Protein AF-A0A2M8PLC5-F1 (afdb_monomer)

Mean predicted aligned error: 6.19 Å

Radius of gyration: 22.27 Å; Cα contacts (8 Å, |Δi|>4): 178; chains: 1; bounding box: 61×34×60 Å

Solvent-accessible surface area (backbone atoms only — not comparable to full-atom values): 10615 Å² total; per-r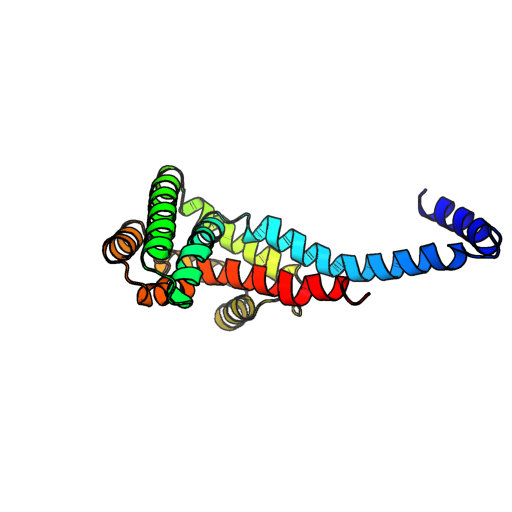esidue (Å²): 115,68,68,65,50,51,55,55,45,46,64,46,21,54,61,42,83,85,29,74,48,48,60,49,64,64,50,49,53,55,49,51,59,60,46,48,62,37,46,45,47,52,49,40,45,53,62,29,48,60,60,29,60,65,26,47,56,37,47,65,41,48,64,39,33,50,39,27,70,69,66,50,58,68,65,62,41,51,52,36,49,51,53,42,52,55,52,50,60,56,45,71,71,74,62,57,64,72,60,46,52,62,46,45,25,56,30,52,51,52,39,66,73,66,39,58,73,93,69,53,22,72,55,51,47,58,46,41,75,74,45,56,86,42,36,61,63,49,34,55,48,41,74,72,63,30,45,79,84,32,68,67,56,34,50,55,47,65,75,69,60,51,52,83,52,30,61,61,53,61,67,23,61,42,27,33,51,42,52,23,52,50,46,29,43,63,71,48,44,51,44,64,70,74,77,113

Foldseek 3Di:
DVVVVVVVVLVCCCPPPVNPCNCVVVVVVVLVVLVVLLVLLVCLLVCQQVVQLLLVLLQLLVQLLVCLVVVHDPVSNVVSLVSNVVSLVVCVVPDDLVVSLVRNLVSLLSCVVRRPPVLQFPLNVVCCVVQPSPRNVVSVVLCVQALSNPSVSVVVCSVPDDSVCSVSSCPRSSPSSSVRSVCSSPVPSVVSSVVD

pLDDT: mean 91.21, std 8.62, range [49.06, 98.5]

Nearest PDB structures (foldseek):
  5sdc-assembly1_B  TM=7.708E-01  e=2.899E-04  Porphyromonas gingivalis
  7r51-assembly2_B  TM=6.681E-01  e=6.129E-05  Porphyromonas gingivalis
  4y01-assembly2_B  TM=6.620E-01  e=7.358E-05  Porphyromonas gingivalis
  5sde-assembly1_A  TM=6.109E-01  e=2.769E-04  Porphyromonas gingivalis
  5jwf-assembly1_B  TM=5.451E-01  e=2.105E-04  Porphyromonas gingivalis

Secondary structure (DSSP, 8-state):
-HHHHHHHHHHHHTTGGGGTTTTHHHHHHHHHHHHHHHHHHHHHIIIIITT-HHHHHHHTTHHHHHHHHTT--HHHHHHHHHHHHHHHHHHHHH--HHHHHHHHHHHHHHHHHHS-GGG--HHHHHHHHHHTT-HHHHHHHHHHH-SSS-HHHHHHHHHT--GGGHHHHHT-HHHHHHHHHHHHIIIIIHHHTT--

Sequence (196 aa):
MKKNHEASFQVWADTALSGQYAGLLPAYEKVYQQYGDVNVVREYLNEAMFGIEGVVFAWRFNQLVQVSKDNSNEEAIQEALSQVRQRAQNFFKDYHAPIDHEILPAMLRAYNKNVPNQYHSEAFTKITDKWGDDFEGYADHIFKKSILLNRDKLNALLTNYQAKHFKKIEKDPLYQLMSGALENYFNNARNELANT

Structure (mmCIF, N/CA/C/O backbone):
data_AF-A0A2M8PLC5-F1
#
_entry.id   AF-A0A2M8PLC5-F1
#
loop_
_atom_site.group_PDB
_atom_site.id
_atom_site.type_symbol
_atom_site.label_atom_id
_atom_site.label_alt_id
_atom_site.label_comp_id
_atom_site.label_asym_id
_atom_site.label_entity_id
_atom_site.label_seq_id
_atom_site.pdbx_PDB_ins_code
_atom_site.Cartn_x
_atom_site.Cartn_y
_atom_site.Cartn_z
_atom_site.occupancy
_atom_site.B_iso_or_equiv
_atom_site.auth_seq_id
_atom_site.auth_comp_id
_atom_site.auth_asym_id
_atom_site.auth_atom_id
_atom_site.pdbx_PDB_model_num
ATOM 1 N N . MET A 1 1 ? 15.838 4.491 -37.378 1.00 51.16 1 MET A N 1
ATOM 2 C CA . MET A 1 1 ? 16.518 5.802 -37.248 1.00 51.16 1 MET A CA 1
ATOM 3 C C . MET A 1 1 ? 17.484 5.849 -36.065 1.00 51.16 1 MET A C 1
ATOM 5 O O . MET A 1 1 ? 18.651 6.114 -36.316 1.00 51.16 1 MET A O 1
ATOM 9 N N . LYS A 1 2 ? 17.068 5.507 -34.832 1.00 75.56 2 LYS A N 1
ATOM 10 C CA . LYS A 1 2 ? 17.941 5.504 -33.635 1.00 75.56 2 LYS A CA 1
ATOM 11 C C . LYS A 1 2 ? 19.186 4.593 -33.756 1.00 75.56 2 LYS A C 1
ATOM 13 O O . LYS A 1 2 ? 20.300 5.084 -33.645 1.00 75.56 2 LYS A O 1
ATOM 18 N N . LYS A 1 3 ? 19.006 3.331 -34.177 1.00 76.75 3 LYS A N 1
ATOM 19 C CA . LYS A 1 3 ? 20.104 2.349 -34.354 1.00 76.75 3 LYS A CA 1
ATOM 20 C C . LYS A 1 3 ? 21.211 2.776 -35.332 1.00 76.75 3 LYS A C 1
ATOM 22 O O . LYS A 1 3 ? 22.383 2.520 -35.090 1.00 76.75 3 LYS A O 1
ATOM 27 N N . ASN A 1 4 ? 20.860 3.462 -36.422 1.00 78.94 4 ASN A N 1
ATOM 28 C CA . ASN A 1 4 ? 21.855 3.922 -37.404 1.00 78.94 4 ASN A CA 1
ATOM 29 C C . ASN A 1 4 ? 22.695 5.095 -36.864 1.00 78.94 4 ASN A C 1
ATOM 31 O O . ASN A 1 4 ? 23.856 5.251 -37.240 1.00 78.94 4 ASN A O 1
ATOM 35 N N . HIS A 1 5 ? 22.116 5.911 -35.977 1.00 83.19 5 HIS A N 1
ATOM 36 C CA . HIS A 1 5 ? 22.828 7.003 -35.312 1.00 83.19 5 HIS A CA 1
ATOM 37 C C . HIS A 1 5 ? 23.720 6.468 -34.188 1.00 83.19 5 HIS A C 1
ATOM 39 O O . HIS A 1 5 ? 24.850 6.917 -34.065 1.00 83.19 5 HIS A O 1
ATOM 45 N N . GLU A 1 6 ? 23.258 5.465 -33.437 1.00 85.06 6 GLU A N 1
ATOM 46 C CA . GLU A 1 6 ? 24.057 4.751 -32.428 1.00 85.06 6 GLU A CA 1
ATOM 47 C C . GLU A 1 6 ? 25.286 4.076 -33.059 1.00 85.06 6 GLU A C 1
ATOM 49 O O . GLU A 1 6 ? 26.392 4.237 -32.555 1.00 85.06 6 GLU A O 1
ATOM 54 N N . ALA A 1 7 ? 25.133 3.425 -34.220 1.00 87.19 7 ALA A N 1
ATOM 55 C CA . ALA A 1 7 ? 26.260 2.836 -34.948 1.00 87.19 7 ALA A CA 1
ATOM 56 C C . ALA A 1 7 ? 27.293 3.888 -35.393 1.00 87.19 7 ALA A C 1
ATOM 58 O O . ALA A 1 7 ? 28.496 3.690 -35.242 1.00 87.19 7 ALA A O 1
ATOM 59 N N . SER A 1 8 ? 26.824 5.029 -35.906 1.00 88.06 8 SER A N 1
ATOM 60 C CA . SER A 1 8 ? 27.705 6.131 -36.319 1.00 88.06 8 SER A CA 1
ATOM 61 C C . SER A 1 8 ? 28.387 6.798 -35.117 1.00 88.06 8 SER A C 1
ATOM 63 O O . SER A 1 8 ? 29.556 7.169 -35.192 1.00 88.06 8 SER A O 1
ATOM 65 N N . PHE A 1 9 ? 27.671 6.918 -33.995 1.00 88.75 9 PHE A N 1
ATOM 66 C CA . PHE A 1 9 ? 28.204 7.421 -32.734 1.00 88.75 9 PHE A CA 1
ATOM 67 C C . PHE A 1 9 ? 29.275 6.493 -32.162 1.00 88.75 9 PHE A C 1
ATOM 69 O O . PHE A 1 9 ? 30.302 6.996 -31.729 1.00 88.75 9 PHE A O 1
ATOM 76 N N . GLN A 1 10 ? 29.083 5.169 -32.197 1.00 89.81 10 GLN A N 1
ATOM 77 C CA . GLN A 1 10 ? 30.068 4.215 -31.677 1.00 89.81 10 GLN A CA 1
ATOM 78 C C . GLN A 1 10 ? 31.413 4.346 -32.402 1.00 89.81 10 GLN A C 1
ATOM 80 O O . GLN A 1 10 ? 32.442 4.496 -31.756 1.00 89.81 10 GLN A O 1
ATOM 85 N N . VAL A 1 11 ? 31.394 4.408 -33.740 1.00 89.25 11 VAL A N 1
ATOM 86 C CA . VAL A 1 11 ? 32.612 4.593 -34.554 1.00 89.25 11 VAL A CA 1
ATOM 87 C C . VAL A 1 11 ? 33.351 5.888 -34.183 1.00 89.25 11 VAL A C 1
ATOM 89 O O . VAL A 1 11 ? 34.581 5.921 -34.117 1.00 89.25 11 VAL A O 1
ATOM 92 N N . TRP A 1 12 ? 32.608 6.966 -33.919 1.00 90.44 12 TRP A N 1
ATOM 93 C CA . TRP A 1 12 ? 33.188 8.216 -33.431 1.00 90.44 12 TRP A CA 1
ATOM 94 C C . TRP A 1 12 ? 33.718 8.082 -31.994 1.00 90.44 12 TRP A C 1
ATOM 96 O O . TRP A 1 12 ? 34.832 8.511 -31.713 1.00 90.44 12 TRP A O 1
ATOM 106 N N . ALA A 1 13 ? 32.956 7.464 -31.093 1.00 87.75 13 ALA A N 1
ATOM 107 C CA . ALA A 1 13 ? 33.274 7.327 -29.674 1.00 87.75 13 ALA A CA 1
ATOM 108 C C . ALA A 1 13 ? 34.516 6.457 -29.417 1.00 87.75 13 ALA A C 1
ATOM 110 O O . ALA A 1 13 ? 35.247 6.713 -28.460 1.00 87.75 13 ALA A O 1
ATOM 111 N N . ASP A 1 14 ? 34.777 5.485 -30.295 1.00 86.56 14 ASP A N 1
ATOM 112 C CA . ASP A 1 14 ? 35.962 4.623 -30.260 1.00 86.56 14 ASP A CA 1
ATOM 113 C C . ASP A 1 14 ? 37.262 5.384 -30.576 1.00 86.56 14 ASP A C 1
ATOM 115 O O . ASP A 1 14 ? 38.345 4.960 -30.175 1.00 86.56 14 ASP A O 1
ATOM 119 N N . THR A 1 15 ? 37.174 6.514 -31.288 1.00 86.44 15 THR A N 1
ATOM 120 C CA . THR A 1 15 ? 38.345 7.273 -31.767 1.00 86.44 15 THR A CA 1
ATOM 121 C C . THR A 1 15 ? 38.465 8.671 -31.152 1.00 86.44 15 THR A C 1
ATOM 123 O O . THR A 1 15 ? 39.571 9.197 -31.014 1.00 86.44 15 THR A O 1
ATOM 126 N N . ALA A 1 16 ? 37.355 9.281 -30.737 1.00 83.69 16 ALA A N 1
ATOM 127 C CA . ALA A 1 16 ? 37.321 10.602 -30.120 1.00 83.69 16 ALA A CA 1
ATOM 128 C C . ALA A 1 16 ? 37.852 10.585 -28.678 1.00 83.69 16 ALA A C 1
ATOM 130 O O . ALA A 1 16 ? 37.615 9.641 -27.927 1.00 83.69 16 ALA A O 1
ATOM 131 N N . LEU A 1 17 ? 38.553 11.658 -28.278 1.00 75.50 17 LEU A N 1
ATOM 132 C CA . LEU A 1 17 ? 39.101 11.851 -26.922 1.00 75.50 17 LEU A CA 1
ATOM 133 C C . LEU A 1 17 ? 39.819 10.603 -26.364 1.00 75.50 17 LEU A C 1
ATOM 135 O O . LEU A 1 17 ? 39.652 10.246 -25.200 1.00 75.50 17 LEU A O 1
ATOM 139 N N . SER A 1 18 ? 40.594 9.914 -27.209 1.00 82.38 18 SER A N 1
ATOM 140 C CA . SER A 1 18 ? 41.308 8.676 -26.855 1.00 82.38 18 SER A CA 1
ATOM 141 C C . SER A 1 18 ? 40.398 7.533 -26.373 1.00 82.38 18 SER A C 1
ATOM 143 O O . SER A 1 18 ? 40.796 6.744 -25.518 1.00 82.38 18 SER A O 1
ATOM 145 N N . GLY A 1 19 ? 39.173 7.441 -26.900 1.00 81.19 19 GLY A N 1
ATOM 146 C CA . GLY A 1 19 ? 38.227 6.372 -26.573 1.00 81.19 19 GLY A CA 1
ATOM 147 C C . GLY A 1 19 ? 37.434 6.605 -25.283 1.00 81.19 19 GLY A C 1
ATOM 148 O O . GLY A 1 19 ? 36.792 5.679 -24.788 1.00 81.19 19 GLY A O 1
ATOM 149 N N . GLN A 1 20 ? 37.440 7.827 -24.733 1.00 86.75 20 GLN A N 1
ATOM 150 C CA . GLN A 1 20 ? 36.750 8.167 -23.479 1.00 86.75 20 GLN A CA 1
ATOM 151 C C . GLN A 1 20 ? 35.254 7.792 -23.476 1.00 86.75 20 GLN A C 1
ATOM 153 O O . GLN A 1 20 ? 34.690 7.524 -22.416 1.00 86.75 20 GLN A O 1
ATOM 158 N N . TYR A 1 21 ? 34.607 7.758 -24.646 1.00 86.12 21 TYR A N 1
ATOM 159 C CA . TYR A 1 21 ? 33.177 7.470 -24.782 1.00 86.12 21 TYR A CA 1
ATOM 160 C C . TYR A 1 21 ? 32.860 6.079 -25.345 1.00 86.12 21 TYR A C 1
ATOM 162 O O . TYR A 1 21 ? 31.683 5.741 -25.461 1.00 86.12 21 TYR A O 1
ATOM 170 N N . ALA A 1 22 ? 33.866 5.257 -25.664 1.00 87.62 22 ALA A N 1
ATOM 171 C CA . ALA A 1 22 ? 33.680 3.955 -26.314 1.00 87.62 22 ALA A CA 1
ATOM 172 C C . ALA A 1 22 ? 32.752 3.014 -25.517 1.00 87.62 22 ALA A C 1
ATOM 174 O O . ALA A 1 22 ? 31.977 2.249 -26.085 1.00 87.62 22 ALA A O 1
ATOM 175 N N . GLY A 1 23 ? 32.780 3.111 -24.183 1.00 87.25 23 GLY A N 1
ATOM 176 C CA . GLY A 1 23 ? 31.938 2.311 -23.289 1.00 87.25 23 GLY A CA 1
ATOM 177 C C . GLY A 1 23 ? 30.517 2.842 -23.072 1.00 87.25 23 GLY A C 1
ATOM 178 O O . GLY A 1 23 ? 29.742 2.195 -22.370 1.00 87.25 23 GLY A O 1
ATOM 179 N N . LEU A 1 24 ? 30.153 4.001 -23.634 1.00 87.62 24 LEU A N 1
ATOM 180 C CA . LEU A 1 24 ? 28.907 4.687 -23.286 1.00 87.62 24 LEU A CA 1
ATOM 181 C C . LEU A 1 24 ? 27.660 3.918 -23.742 1.00 87.62 24 LEU A C 1
ATOM 183 O O . LEU A 1 24 ? 26.745 3.732 -22.944 1.00 87.62 24 LEU A O 1
ATOM 187 N N . LEU A 1 25 ? 27.612 3.450 -24.995 1.00 87.50 25 LEU A N 1
ATOM 188 C CA . LEU A 1 25 ? 26.449 2.704 -25.493 1.00 87.50 25 LEU A CA 1
ATOM 189 C C . LEU A 1 25 ? 26.268 1.345 -24.792 1.00 87.50 25 LEU A C 1
ATOM 191 O O . LEU A 1 25 ? 25.148 1.089 -24.351 1.00 87.50 25 LEU A O 1
ATOM 195 N N . PRO A 1 26 ? 27.316 0.517 -24.586 1.00 86.94 26 PRO A N 1
ATOM 196 C CA . PRO A 1 26 ? 27.195 -0.698 -23.775 1.00 86.94 26 PRO A CA 1
ATOM 197 C C . PRO A 1 26 ? 26.747 -0.427 -22.332 1.00 86.94 26 PRO A C 1
ATOM 199 O O . PRO A 1 26 ? 25.940 -1.176 -21.781 1.00 86.94 26 PRO A O 1
ATOM 202 N N . ALA A 1 27 ? 27.238 0.656 -21.715 1.00 84.38 27 ALA A N 1
ATOM 203 C CA . ALA A 1 27 ? 26.808 1.054 -20.377 1.00 84.38 27 ALA A CA 1
ATOM 204 C C . ALA A 1 27 ? 25.321 1.440 -20.359 1.00 84.38 27 ALA A C 1
ATOM 206 O O . ALA A 1 27 ? 24.583 0.975 -19.492 1.00 84.38 27 ALA A O 1
ATOM 207 N N . TYR A 1 28 ? 24.856 2.219 -21.343 1.00 82.94 28 TYR A N 1
ATOM 208 C CA . TYR A 1 28 ? 23.434 2.522 -21.494 1.00 82.94 28 TYR A CA 1
ATOM 209 C C . TYR A 1 28 ? 22.603 1.260 -21.710 1.00 82.94 28 TYR A C 1
ATOM 211 O O . TYR A 1 28 ? 21.582 1.113 -21.052 1.00 82.94 28 TYR A O 1
ATOM 219 N N . GLU A 1 29 ? 23.015 0.350 -22.595 1.00 82.81 29 GLU A N 1
ATOM 220 C CA . GLU A 1 29 ? 22.280 -0.890 -22.864 1.00 82.81 29 GLU A CA 1
ATOM 221 C C . GLU A 1 29 ? 22.099 -1.724 -21.591 1.00 82.81 29 GLU A C 1
ATOM 223 O O . GLU A 1 29 ? 20.975 -2.118 -21.275 1.00 82.81 29 GLU A O 1
ATOM 228 N N . LYS A 1 30 ? 23.172 -1.903 -20.811 1.00 81.19 30 LYS A N 1
ATOM 229 C CA . LYS A 1 30 ? 23.120 -2.597 -19.519 1.00 81.19 30 LYS A CA 1
ATOM 230 C C . LYS A 1 30 ? 22.155 -1.915 -18.542 1.00 81.19 30 LYS A C 1
ATOM 232 O O . LYS A 1 30 ? 21.304 -2.585 -17.960 1.00 81.19 30 LYS A O 1
ATOM 237 N N . VAL A 1 31 ? 22.251 -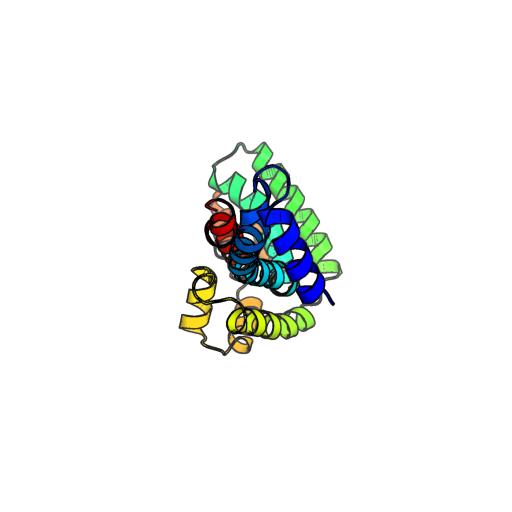0.590 -18.400 1.00 79.31 31 VAL A N 1
ATOM 238 C CA . VAL A 1 31 ? 21.366 0.182 -17.512 1.00 79.31 31 VAL A CA 1
ATOM 239 C C . VAL A 1 31 ? 19.912 0.100 -17.977 1.00 79.31 31 VAL A C 1
ATOM 241 O O . VAL A 1 31 ? 19.036 -0.117 -17.153 1.00 79.31 31 VAL A O 1
ATOM 244 N N . TYR A 1 32 ? 19.623 0.216 -19.277 1.00 76.38 32 TYR A N 1
ATOM 245 C CA . TYR A 1 32 ? 18.254 0.141 -19.802 1.00 76.38 32 TYR A CA 1
ATOM 246 C C . TYR A 1 32 ? 17.621 -1.240 -19.617 1.00 76.38 32 TYR A C 1
ATOM 248 O O . TYR A 1 32 ? 16.420 -1.308 -19.361 1.00 76.38 32 TYR A O 1
ATOM 256 N N . GLN A 1 33 ? 18.401 -2.320 -19.722 1.00 75.69 33 GLN A N 1
ATOM 257 C CA . GLN A 1 33 ? 17.909 -3.674 -19.450 1.00 75.69 33 GLN A CA 1
ATOM 258 C C . GLN A 1 33 ? 17.484 -3.824 -17.984 1.00 75.69 33 GLN A C 1
ATOM 260 O O . GLN A 1 33 ? 16.376 -4.274 -17.719 1.00 75.69 33 GLN A O 1
ATOM 265 N N . GLN A 1 34 ? 18.309 -3.363 -17.040 1.00 71.38 34 GLN A N 1
ATOM 266 C CA . GLN A 1 34 ? 17.992 -3.408 -15.604 1.00 71.38 34 GLN A CA 1
ATOM 267 C C . GLN A 1 34 ? 16.877 -2.419 -15.220 1.00 71.38 34 GLN A C 1
ATOM 269 O O . GLN A 1 34 ? 16.031 -2.705 -14.378 1.00 71.38 34 GLN A O 1
ATOM 274 N N . TYR A 1 35 ? 16.830 -1.261 -15.880 1.00 76.94 35 TYR A N 1
ATOM 275 C CA . TYR A 1 35 ? 15.788 -0.255 -15.687 1.00 76.94 35 TYR A CA 1
ATOM 276 C C . TYR A 1 35 ? 14.418 -0.721 -16.191 1.00 76.94 35 TYR A C 1
ATOM 278 O O . TYR A 1 35 ? 13.404 -0.242 -15.692 1.00 76.94 35 TYR A O 1
ATOM 286 N N . GLY A 1 36 ? 14.377 -1.643 -17.161 1.00 78.12 36 GLY A N 1
ATOM 287 C CA . GLY A 1 36 ? 13.140 -2.186 -17.722 1.00 78.12 36 GLY A CA 1
ATOM 288 C C . GLY A 1 36 ? 12.255 -2.828 -16.658 1.00 78.12 36 GLY A C 1
ATOM 289 O O . GLY A 1 36 ? 11.114 -2.405 -16.478 1.00 78.12 36 GLY A O 1
ATOM 290 N N . ASP A 1 37 ? 12.801 -3.775 -15.899 1.00 78.25 37 ASP A N 1
ATOM 291 C CA . ASP A 1 37 ? 12.038 -4.517 -14.891 1.00 78.25 37 ASP A CA 1
ATOM 292 C C . ASP A 1 37 ? 11.602 -3.616 -13.725 1.00 78.25 37 ASP A C 1
ATOM 294 O O . ASP A 1 37 ? 10.444 -3.636 -13.302 1.00 78.25 37 ASP A O 1
ATOM 298 N N . VAL A 1 38 ? 12.489 -2.731 -13.259 1.00 83.19 38 VAL A N 1
ATOM 299 C CA . VAL A 1 38 ? 12.168 -1.771 -12.190 1.00 83.19 38 VAL A CA 1
ATOM 300 C C . VAL A 1 38 ? 11.122 -0.746 -12.640 1.00 83.19 38 VAL A C 1
ATOM 302 O O . VAL A 1 38 ? 10.260 -0.348 -11.849 1.00 83.19 38 VAL A O 1
ATOM 305 N N . ASN A 1 39 ? 11.150 -0.330 -13.910 1.00 85.62 39 ASN A N 1
ATOM 306 C CA . ASN A 1 39 ? 10.113 0.533 -14.470 1.00 85.62 39 ASN A CA 1
ATOM 307 C C . ASN A 1 39 ? 8.756 -0.145 -14.477 1.00 85.62 39 ASN A C 1
ATOM 309 O O . ASN A 1 39 ? 7.792 0.501 -14.084 1.00 85.62 39 ASN A O 1
ATOM 313 N N . VAL A 1 40 ? 8.686 -1.419 -14.866 1.00 87.50 40 VAL A N 1
ATOM 314 C CA . VAL A 1 40 ? 7.434 -2.181 -14.840 1.00 87.50 40 VAL A CA 1
ATOM 315 C C . VAL A 1 40 ? 6.859 -2.184 -13.422 1.00 87.50 40 VAL A C 1
ATOM 317 O O . VAL A 1 40 ? 5.699 -1.826 -13.232 1.00 87.50 40 VAL A O 1
ATOM 320 N N . VAL A 1 41 ? 7.671 -2.463 -12.396 1.00 87.31 41 VAL A N 1
ATOM 321 C CA . VAL A 1 41 ? 7.216 -2.401 -10.992 1.00 87.31 41 VAL A CA 1
ATOM 322 C C . VAL A 1 41 ? 6.679 -1.011 -10.634 1.00 87.31 41 VAL A C 1
ATOM 324 O O . VAL A 1 41 ? 5.618 -0.896 -10.019 1.00 87.31 41 VAL A O 1
ATOM 327 N N . ARG A 1 42 ? 7.390 0.056 -11.022 1.00 88.31 42 ARG A N 1
ATOM 328 C CA . ARG A 1 42 ? 6.977 1.443 -10.755 1.00 88.31 42 ARG A CA 1
ATOM 329 C C . ARG A 1 42 ? 5.676 1.807 -11.469 1.00 88.31 42 ARG A C 1
ATOM 331 O O . ARG A 1 42 ? 4.824 2.468 -10.882 1.00 88.31 42 ARG A O 1
ATOM 338 N N . GLU A 1 43 ? 5.537 1.411 -12.728 1.00 90.62 43 GLU A N 1
ATOM 339 C CA . GLU A 1 43 ? 4.352 1.657 -13.546 1.00 90.62 43 GLU A CA 1
ATOM 340 C C . GLU A 1 43 ? 3.139 0.961 -12.941 1.00 90.62 43 GLU A C 1
ATOM 342 O O . GLU A 1 43 ? 2.143 1.622 -12.685 1.00 90.62 43 GLU A O 1
ATOM 347 N N . TYR A 1 44 ? 3.234 -0.322 -12.589 1.00 91.00 44 TYR A N 1
ATOM 348 C CA . TYR A 1 44 ? 2.116 -1.028 -11.959 1.00 91.00 44 TYR A CA 1
ATOM 349 C C . TYR A 1 44 ? 1.833 -0.558 -10.526 1.00 91.00 44 TYR A C 1
ATOM 351 O O . TYR A 1 44 ? 0.679 -0.569 -10.103 1.00 91.00 44 TYR A O 1
ATOM 359 N N . LEU A 1 45 ? 2.829 -0.078 -9.776 1.00 89.62 45 LEU A N 1
ATOM 360 C CA . LEU A 1 45 ? 2.570 0.627 -8.517 1.00 89.62 45 LEU A CA 1
ATOM 361 C C . LEU A 1 45 ? 1.696 1.872 -8.764 1.00 89.62 45 LEU A C 1
ATOM 363 O O . LEU A 1 45 ? 0.689 2.051 -8.081 1.00 89.62 45 LEU A O 1
ATOM 367 N N . ASN A 1 46 ? 2.047 2.701 -9.749 1.00 87.31 46 ASN A N 1
ATOM 368 C CA . ASN A 1 46 ? 1.334 3.943 -10.063 1.00 87.31 46 ASN A CA 1
ATOM 369 C C . ASN A 1 46 ? -0.043 3.716 -10.707 1.00 87.31 46 ASN A C 1
ATOM 371 O O . ASN A 1 46 ? -1.013 4.354 -10.317 1.00 87.31 46 ASN A O 1
ATOM 375 N N . GLU A 1 47 ? -0.143 2.813 -11.674 1.00 88.31 47 GLU A N 1
ATOM 376 C CA . GLU A 1 47 ? -1.362 2.623 -12.465 1.00 88.31 47 GLU A CA 1
ATOM 377 C C . GLU A 1 47 ? -2.331 1.637 -11.803 1.00 88.31 47 GLU A C 1
ATOM 379 O O . GLU A 1 47 ? -3.542 1.825 -11.876 1.00 88.31 47 GLU A O 1
ATOM 384 N N . ALA A 1 48 ? -1.825 0.607 -11.109 1.00 91.06 48 ALA A N 1
ATOM 385 C CA . ALA A 1 48 ? -2.679 -0.374 -10.439 1.00 91.06 48 ALA A CA 1
ATOM 386 C C . ALA A 1 48 ? -2.953 0.011 -8.981 1.00 91.06 48 ALA A C 1
ATOM 388 O O . ALA A 1 48 ? -4.102 0.211 -8.600 1.00 91.06 48 ALA A O 1
ATOM 389 N N . MET A 1 49 ? -1.917 0.148 -8.146 1.00 90.56 49 MET A N 1
ATOM 390 C CA . MET A 1 49 ? -2.128 0.342 -6.700 1.00 90.56 49 MET A CA 1
ATOM 391 C C . MET A 1 49 ? -2.606 1.755 -6.363 1.00 90.56 49 MET A C 1
ATOM 393 O O . MET A 1 49 ? -3.523 1.911 -5.557 1.00 90.56 49 MET A O 1
ATOM 397 N N . PHE A 1 50 ? -2.024 2.785 -6.984 1.00 90.50 50 PHE A N 1
ATOM 398 C CA . PHE A 1 50 ? -2.505 4.164 -6.835 1.00 90.50 50 PHE A CA 1
ATOM 399 C C . PHE A 1 50 ? -3.778 4.456 -7.649 1.00 90.50 50 PHE A C 1
ATOM 401 O O . PHE A 1 50 ? -4.437 5.460 -7.382 1.00 90.50 50 PHE A O 1
ATOM 408 N N . GLY A 1 51 ? -4.153 3.572 -8.579 1.00 90.50 51 GLY A N 1
ATOM 409 C CA . GLY A 1 51 ? -5.416 3.642 -9.318 1.00 90.50 51 GLY A CA 1
ATOM 410 C C . GLY A 1 51 ? -6.643 3.183 -8.519 1.00 90.50 51 GLY A C 1
ATOM 411 O O . GLY A 1 51 ? -7.763 3.508 -8.900 1.00 90.50 51 GLY A O 1
ATOM 412 N N . ILE A 1 52 ? -6.454 2.459 -7.407 1.00 94.94 52 ILE A N 1
ATOM 413 C CA . ILE A 1 52 ? -7.545 1.979 -6.543 1.00 94.94 52 ILE A CA 1
ATOM 414 C C . ILE A 1 52 ? -7.756 2.976 -5.396 1.00 94.94 52 ILE A C 1
ATOM 416 O O . ILE A 1 52 ? -6.905 3.131 -4.510 1.00 94.94 52 ILE A O 1
ATOM 420 N N . GLU A 1 53 ? -8.911 3.640 -5.369 1.00 96.44 53 GLU A N 1
ATOM 421 C CA . GLU A 1 53 ? -9.188 4.731 -4.429 1.00 96.44 53 GLU A CA 1
ATOM 422 C C . GLU A 1 53 ? -9.158 4.261 -2.971 1.00 96.44 53 GLU A C 1
ATOM 424 O O . GLU A 1 53 ? -8.582 4.937 -2.111 1.00 96.44 53 GLU A O 1
ATOM 429 N N . GLY A 1 54 ? -9.727 3.087 -2.683 1.00 96.94 54 GLY A N 1
ATOM 430 C CA . GLY A 1 54 ? -9.728 2.496 -1.348 1.00 96.94 54 GLY A CA 1
ATOM 431 C C . GLY A 1 54 ? -8.324 2.158 -0.840 1.00 96.94 54 GLY A C 1
ATOM 432 O O . GLY A 1 54 ? -8.032 2.341 0.345 1.00 96.94 54 GLY A O 1
ATOM 433 N N . VAL A 1 55 ? -7.428 1.727 -1.734 1.00 96.69 55 VAL A N 1
ATOM 434 C CA . VAL A 1 55 ? -6.024 1.412 -1.412 1.00 96.69 55 VAL A CA 1
ATOM 435 C C . VAL A 1 55 ? -5.255 2.699 -1.104 1.00 96.69 55 VAL A C 1
ATOM 437 O O . VAL A 1 55 ? -4.580 2.792 -0.072 1.00 96.69 55 VAL A O 1
ATOM 440 N N . VAL A 1 56 ? -5.428 3.742 -1.924 1.00 96.69 56 VAL A N 1
ATOM 441 C CA . VAL A 1 56 ? -4.853 5.074 -1.667 1.00 96.69 56 VAL A CA 1
ATOM 442 C C . VAL A 1 56 ? -5.379 5.659 -0.361 1.00 96.69 56 VAL A C 1
ATOM 444 O O . VAL A 1 56 ? -4.611 6.206 0.435 1.00 96.69 56 VAL A O 1
ATOM 447 N N . PHE A 1 57 ? -6.683 5.547 -0.110 1.00 98.06 57 PHE A N 1
ATOM 448 C CA . PHE A 1 57 ? -7.293 6.022 1.123 1.00 98.06 57 PHE A CA 1
ATOM 449 C C . PHE A 1 57 ? -6.726 5.310 2.349 1.00 98.06 57 PHE A C 1
ATOM 451 O O . PHE A 1 57 ? -6.363 5.977 3.320 1.00 98.06 57 PHE A O 1
ATOM 458 N N . ALA A 1 58 ? -6.576 3.986 2.294 1.00 97.75 58 ALA A N 1
ATOM 459 C CA . ALA A 1 58 ? -5.998 3.218 3.387 1.00 97.75 58 ALA A CA 1
ATOM 460 C C . ALA A 1 58 ? -4.568 3.668 3.715 1.00 97.75 58 ALA A C 1
ATOM 462 O O . ALA A 1 58 ? -4.222 3.853 4.885 1.00 97.75 58 ALA A O 1
ATOM 463 N N . TRP A 1 59 ? -3.754 3.945 2.695 1.00 97.12 59 TRP A N 1
ATOM 464 C CA . TRP A 1 59 ? -2.381 4.409 2.890 1.00 97.12 59 TRP A CA 1
ATOM 465 C C . TRP A 1 59 ? -2.272 5.780 3.566 1.00 97.12 59 TRP A C 1
ATOM 467 O O . TRP A 1 59 ? -1.295 6.061 4.263 1.00 97.12 59 TRP A O 1
ATOM 477 N N . ARG A 1 60 ? -3.307 6.625 3.472 1.00 97.31 60 ARG A N 1
ATOM 478 C CA . ARG A 1 60 ? -3.347 7.918 4.179 1.00 97.31 60 ARG A CA 1
ATOM 479 C C . ARG A 1 60 ? -3.309 7.777 5.705 1.00 97.31 60 ARG A C 1
ATOM 481 O O . ARG A 1 60 ? -3.105 8.787 6.380 1.00 97.31 60 ARG A O 1
ATOM 488 N N . PHE A 1 61 ? -3.486 6.570 6.244 1.00 98.44 61 PHE A N 1
ATOM 489 C CA . PHE A 1 61 ? -3.349 6.271 7.669 1.00 98.44 61 PHE A CA 1
ATOM 490 C C . PHE A 1 61 ? -1.921 5.903 8.087 1.00 98.44 61 PHE A C 1
ATOM 492 O O . PHE A 1 61 ? -1.676 5.792 9.287 1.00 98.44 61 PHE A O 1
ATOM 499 N N . ASN A 1 62 ? -0.974 5.750 7.152 1.00 98.12 62 ASN A N 1
ATOM 500 C CA . ASN A 1 62 ? 0.389 5.308 7.464 1.00 98.12 62 ASN A CA 1
ATOM 501 C C . ASN A 1 62 ? 1.054 6.190 8.529 1.00 98.12 62 ASN A C 1
ATOM 503 O O . ASN A 1 62 ? 1.614 5.663 9.479 1.00 98.12 62 ASN A O 1
ATOM 507 N N . GLN A 1 63 ? 0.913 7.518 8.455 1.00 97.81 63 GLN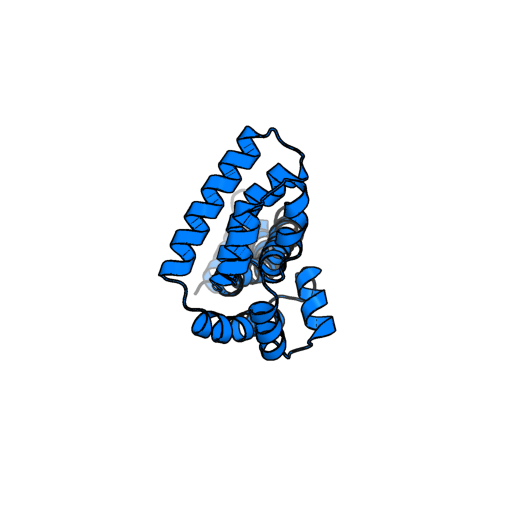 A N 1
ATOM 508 C CA . GLN A 1 63 ? 1.477 8.400 9.483 1.00 97.81 63 GLN A CA 1
ATOM 509 C C . GLN A 1 63 ? 0.921 8.092 10.879 1.00 97.81 63 GLN A C 1
ATOM 511 O O . GLN A 1 63 ? 1.705 7.957 11.812 1.00 97.81 63 GLN A O 1
ATOM 516 N N . LEU A 1 64 ? -0.402 7.923 11.022 1.00 98.50 64 LEU A N 1
ATOM 517 C CA . LEU A 1 64 ? -1.020 7.547 12.298 1.00 98.50 64 LEU A CA 1
ATOM 518 C C . LEU A 1 64 ? -0.502 6.189 12.787 1.00 98.50 64 LEU A C 1
ATOM 520 O O . LEU A 1 64 ? -0.268 6.025 13.985 1.00 98.50 64 LEU A O 1
ATOM 524 N N . VAL A 1 65 ? -0.307 5.235 11.871 1.00 98.25 65 VAL A N 1
ATOM 525 C CA . VAL A 1 65 ? 0.273 3.925 12.183 1.00 98.25 65 VAL A CA 1
ATOM 526 C C . VAL A 1 65 ? 1.696 4.072 12.715 1.00 98.25 65 VAL A C 1
ATOM 528 O O . VAL A 1 65 ? 1.954 3.569 13.805 1.00 98.25 65 VAL A O 1
ATOM 531 N N . GLN A 1 66 ? 2.580 4.788 12.013 1.00 97.75 66 GLN A N 1
ATOM 532 C CA . GLN A 1 66 ? 3.985 4.948 12.411 1.00 97.75 66 GLN A CA 1
ATOM 533 C C . GLN A 1 66 ? 4.112 5.635 13.775 1.00 97.75 66 GLN A C 1
ATOM 535 O O . GLN A 1 66 ? 4.656 5.046 14.703 1.00 97.75 66 GLN A O 1
ATOM 540 N N . VAL A 1 67 ? 3.501 6.813 13.963 1.00 98.06 67 VAL A N 1
ATOM 541 C CA . VAL A 1 67 ? 3.622 7.548 15.242 1.00 98.06 67 VAL A CA 1
ATOM 542 C C . VAL A 1 67 ? 3.038 6.766 16.424 1.00 98.06 67 VAL A C 1
ATOM 544 O O . VAL A 1 67 ? 3.555 6.835 17.538 1.00 98.06 67 VAL A O 1
ATOM 547 N N . SER A 1 68 ? 1.984 5.975 16.186 1.00 97.75 68 SER A N 1
ATOM 548 C CA . SER A 1 68 ? 1.390 5.110 17.213 1.00 97.75 68 SER A CA 1
ATOM 549 C C . SER A 1 68 ? 2.242 3.876 17.513 1.00 97.75 68 SER A C 1
ATOM 551 O O . SER A 1 68 ? 2.254 3.409 18.650 1.00 97.75 68 SER A O 1
ATOM 553 N N . LYS A 1 69 ? 2.913 3.318 16.500 1.00 96.69 69 LYS A N 1
ATOM 554 C CA . LYS A 1 69 ? 3.788 2.145 16.614 1.00 96.69 69 LYS A CA 1
ATOM 555 C C . LYS A 1 69 ? 5.091 2.489 17.330 1.00 96.69 69 LYS A C 1
ATOM 557 O O . LYS A 1 69 ? 5.521 1.721 18.188 1.00 96.69 69 LYS A O 1
ATOM 562 N N . ASP A 1 70 ? 5.635 3.668 17.050 1.00 96.00 70 ASP A N 1
ATOM 563 C CA . ASP A 1 70 ? 6.874 4.179 17.641 1.00 96.00 70 ASP A CA 1
ATOM 564 C C . ASP A 1 70 ? 6.686 4.703 19.073 1.00 96.00 70 ASP A C 1
ATOM 566 O O . ASP A 1 70 ? 7.647 5.129 19.708 1.00 96.00 70 ASP A O 1
ATOM 570 N N . ASN A 1 71 ? 5.456 4.665 19.606 1.00 89.12 71 ASN A N 1
ATOM 571 C CA . ASN A 1 71 ? 5.084 5.272 20.888 1.00 89.12 71 ASN A CA 1
ATOM 572 C C . ASN A 1 71 ? 5.538 6.739 20.979 1.00 89.12 71 ASN A C 1
ATOM 574 O O . ASN A 1 71 ? 6.109 7.167 21.984 1.00 89.12 71 ASN A O 1
ATOM 578 N N . SER A 1 72 ? 5.288 7.501 19.909 1.00 91.62 72 SER A N 1
ATOM 579 C CA . SER A 1 72 ? 5.533 8.945 19.888 1.00 91.62 72 SER A CA 1
ATOM 580 C C . SER A 1 72 ? 4.714 9.664 20.966 1.00 91.62 72 SER A C 1
ATOM 582 O O . SER A 1 72 ? 3.797 9.094 21.565 1.00 91.62 72 SER A O 1
ATOM 584 N N . ASN A 1 73 ? 5.033 10.938 21.212 1.00 93.69 73 ASN A N 1
ATOM 585 C CA . ASN A 1 73 ? 4.285 11.742 22.174 1.00 93.69 73 ASN A CA 1
ATOM 586 C C . ASN A 1 73 ? 2.793 11.863 21.790 1.00 93.69 73 ASN A C 1
ATOM 588 O O . ASN A 1 73 ? 2.392 11.671 20.637 1.00 93.69 73 ASN A O 1
ATOM 592 N N . GLU A 1 74 ? 1.959 12.171 22.783 1.00 94.88 74 GLU A N 1
ATOM 593 C CA . GLU A 1 74 ? 0.508 12.249 22.593 1.00 94.88 74 GLU A CA 1
ATOM 594 C C . GLU A 1 74 ? 0.116 13.305 21.550 1.00 94.88 74 GLU A C 1
ATOM 596 O O . GLU A 1 74 ? -0.795 13.069 20.761 1.00 94.88 74 GLU A O 1
ATOM 601 N N . GLU A 1 75 ? 0.847 14.417 21.478 1.00 96.50 75 GLU A N 1
ATOM 602 C CA . GLU A 1 75 ? 0.621 15.491 20.506 1.00 96.50 75 GLU A CA 1
ATOM 603 C C . GLU A 1 75 ? 0.728 14.997 19.053 1.00 96.50 75 GLU A C 1
ATOM 605 O O . GLU A 1 75 ? -0.210 15.185 18.277 1.00 96.50 75 GLU A O 1
ATOM 610 N N . ALA A 1 76 ? 1.797 14.275 18.703 1.00 97.25 76 ALA A N 1
ATOM 611 C CA . ALA A 1 76 ? 1.997 13.721 17.363 1.00 97.25 76 ALA A CA 1
ATOM 612 C C . ALA A 1 76 ? 0.899 12.714 16.982 1.00 97.25 76 ALA A C 1
ATOM 614 O O . ALA A 1 76 ? 0.436 12.677 15.837 1.00 97.25 76 ALA A O 1
ATOM 615 N N . ILE A 1 77 ? 0.444 11.906 17.948 1.00 97.62 77 ILE A N 1
ATOM 616 C CA . ILE A 1 77 ? -0.661 10.964 17.737 1.00 97.62 77 ILE A CA 1
ATOM 617 C C . ILE A 1 77 ? -1.973 11.724 17.507 1.00 97.62 77 ILE A C 1
ATOM 619 O O . ILE A 1 77 ? -2.712 11.376 16.585 1.00 97.62 77 ILE A O 1
ATOM 623 N N . GLN A 1 78 ? -2.274 12.752 18.308 1.00 97.50 78 GLN A N 1
ATOM 624 C CA . GLN A 1 78 ? -3.497 13.547 18.155 1.00 97.50 78 GLN A CA 1
ATOM 625 C C . GLN A 1 78 ? -3.511 14.339 16.845 1.00 97.50 78 GLN A C 1
ATOM 627 O O . GLN A 1 78 ? -4.556 14.415 16.192 1.00 97.50 78 GLN A O 1
ATOM 632 N N . GLU A 1 79 ? -2.365 14.868 16.415 1.00 98.12 79 GLU A N 1
ATOM 633 C CA . GLU A 1 79 ? -2.234 15.544 15.127 1.00 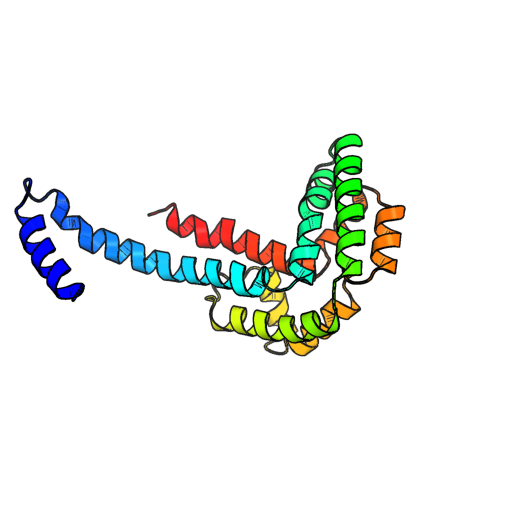98.12 79 GLU A CA 1
ATOM 634 C C . GLU A 1 79 ? -2.535 14.578 13.973 1.00 98.12 79 GLU A C 1
ATOM 636 O O . GLU A 1 79 ? -3.443 14.827 13.172 1.00 98.12 79 GLU A O 1
ATOM 641 N N . ALA A 1 80 ? -1.849 13.431 13.924 1.00 98.31 80 ALA A N 1
ATOM 642 C CA . ALA A 1 80 ? -2.080 12.421 12.893 1.00 98.31 80 ALA A CA 1
ATOM 643 C C . ALA A 1 80 ? -3.528 11.898 12.917 1.00 98.31 80 ALA A C 1
ATOM 645 O O . ALA A 1 80 ? -4.140 11.699 11.864 1.00 98.31 80 ALA A O 1
ATOM 646 N N . LEU A 1 81 ? -4.109 11.725 14.110 1.00 98.38 81 LEU A N 1
ATOM 647 C CA . LEU A 1 81 ? -5.498 11.305 14.291 1.00 98.38 81 LEU A CA 1
ATOM 648 C C . LEU A 1 81 ? -6.488 12.343 13.739 1.00 98.38 81 LEU A C 1
ATOM 650 O O . LEU A 1 81 ? -7.460 11.979 13.072 1.00 98.38 81 LEU A O 1
ATOM 654 N N . SER A 1 82 ? -6.241 13.632 13.983 1.00 98.25 82 SER A N 1
ATOM 655 C CA . SER A 1 82 ? -7.040 14.733 13.437 1.00 98.25 82 SER A CA 1
ATOM 656 C C . SER A 1 82 ? -6.999 14.747 11.906 1.00 98.25 82 SER A C 1
ATOM 658 O O . SER A 1 82 ? -8.046 14.783 11.251 1.00 98.25 82 SER A O 1
ATOM 660 N N . GLN A 1 83 ? -5.804 14.597 11.324 1.00 98.12 83 GLN A N 1
ATOM 661 C CA . GLN A 1 83 ? -5.631 14.548 9.872 1.00 98.12 83 GLN A CA 1
ATOM 662 C C . GLN A 1 83 ? -6.408 13.384 9.242 1.00 98.12 83 GLN A C 1
ATOM 664 O O . GLN A 1 83 ? -7.128 13.581 8.260 1.00 98.12 83 GLN A O 1
ATOM 669 N N . VAL A 1 84 ? -6.323 12.170 9.802 1.00 98.31 84 VAL A N 1
ATOM 670 C CA . VAL A 1 84 ? -7.053 11.027 9.225 1.00 98.31 84 VAL A CA 1
ATOM 671 C C . VAL A 1 84 ? -8.567 11.136 9.408 1.00 98.31 84 VAL A C 1
ATOM 673 O O . VAL A 1 84 ? -9.302 10.683 8.534 1.00 98.31 84 VAL A O 1
ATOM 676 N N . ARG A 1 85 ? -9.061 11.788 10.474 1.00 98.19 85 ARG A N 1
ATOM 677 C CA . ARG A 1 85 ? -10.499 12.079 10.641 1.00 98.19 85 ARG A CA 1
ATOM 678 C C . ARG A 1 85 ? -11.007 12.995 9.531 1.00 98.19 85 ARG A C 1
ATOM 680 O O . ARG A 1 85 ? -12.037 12.700 8.927 1.00 98.19 85 ARG A O 1
ATOM 687 N N . GLN A 1 86 ? -10.272 14.062 9.221 1.00 97.25 86 GLN A N 1
ATOM 688 C CA . GLN A 1 86 ? -10.627 14.961 8.122 1.00 97.25 86 GLN A CA 1
ATOM 689 C C . GLN A 1 86 ? -10.587 14.235 6.769 1.00 97.25 86 GLN A C 1
ATOM 691 O O . GLN A 1 86 ? -11.518 14.346 5.970 1.00 97.25 86 GLN A O 1
ATOM 696 N N . ARG A 1 87 ? -9.539 13.436 6.526 1.00 96.75 87 ARG A N 1
ATOM 697 C CA . ARG A 1 87 ? -9.412 12.632 5.301 1.00 96.75 87 ARG A CA 1
ATOM 698 C C . ARG A 1 87 ? -10.557 11.628 5.159 1.00 96.75 87 ARG A C 1
ATOM 700 O O . ARG A 1 87 ? -11.081 11.501 4.059 1.00 96.75 87 ARG A O 1
ATOM 707 N N . ALA A 1 88 ? -10.972 10.968 6.242 1.00 97.81 88 ALA A N 1
ATOM 708 C CA . ALA A 1 88 ? -12.098 10.034 6.243 1.00 97.81 88 ALA A CA 1
ATOM 709 C C . ALA A 1 88 ? -13.429 10.726 5.924 1.00 97.81 88 ALA A C 1
ATOM 711 O O . ALA A 1 88 ? -14.200 10.228 5.107 1.00 97.81 88 ALA A O 1
ATOM 712 N N . GLN A 1 89 ? -13.686 11.897 6.516 1.00 96.00 89 GLN A N 1
ATOM 713 C CA . GLN A 1 89 ? -14.891 12.673 6.215 1.00 96.00 89 GLN A CA 1
ATOM 714 C C . GLN A 1 89 ? -14.964 13.089 4.748 1.00 96.00 89 GLN A C 1
ATOM 716 O O . GLN A 1 89 ? -16.044 13.052 4.172 1.00 96.00 89 GLN A O 1
ATOM 721 N N . ASN A 1 90 ? -13.841 13.499 4.155 1.00 96.19 90 ASN A N 1
ATOM 722 C CA . ASN A 1 90 ? -13.805 13.888 2.748 1.00 96.19 90 ASN A CA 1
ATOM 723 C C . ASN A 1 90 ? -13.905 12.676 1.821 1.00 96.19 90 ASN A C 1
ATOM 725 O O . ASN A 1 90 ? -14.661 12.719 0.863 1.00 96.19 90 ASN A O 1
ATOM 729 N N . PHE A 1 91 ? -13.220 11.579 2.146 1.00 97.50 91 PHE A N 1
ATOM 730 C CA . PHE A 1 91 ? -13.272 10.348 1.362 1.00 97.50 91 PHE A CA 1
ATOM 731 C C . PHE A 1 91 ? -14.705 9.826 1.206 1.00 97.50 91 PHE A C 1
ATOM 733 O O . PHE A 1 91 ? -15.177 9.659 0.092 1.00 97.50 91 PHE A O 1
ATOM 740 N N . PHE A 1 92 ? -15.450 9.666 2.303 1.00 96.69 92 PHE A N 1
ATOM 741 C CA . PHE A 1 92 ? -16.812 9.119 2.237 1.00 96.69 92 PHE A CA 1
ATOM 742 C C . PHE A 1 92 ? -17.869 10.051 1.625 1.00 96.69 92 PHE A C 1
ATOM 744 O O . PHE A 1 92 ? -19.020 9.632 1.511 1.00 96.69 92 PHE A O 1
ATOM 751 N N . LYS A 1 93 ? -17.536 11.303 1.281 1.00 96.00 93 LYS A N 1
ATOM 752 C CA . LYS A 1 93 ? -18.461 12.178 0.540 1.00 96.00 93 LYS A CA 1
ATOM 753 C C . LYS A 1 93 ? -18.542 11.778 -0.928 1.00 96.00 93 LYS A C 1
ATOM 755 O O . LYS A 1 93 ? -19.643 11.728 -1.464 1.00 96.00 93 LYS A O 1
ATOM 760 N N . ASP A 1 94 ? -17.390 11.467 -1.515 1.00 94.19 94 ASP A N 1
ATOM 761 C CA . ASP A 1 94 ? -17.246 11.301 -2.963 1.00 94.19 94 ASP A CA 1
ATOM 762 C C . ASP A 1 94 ? -16.917 9.852 -3.364 1.00 94.19 94 ASP A C 1
ATOM 764 O O . ASP A 1 94 ? -17.053 9.490 -4.529 1.00 94.19 94 ASP A O 1
ATOM 768 N N . TYR A 1 95 ? -16.527 8.999 -2.408 1.00 96.56 95 TYR A N 1
ATOM 769 C CA . TYR A 1 95 ? -16.156 7.610 -2.677 1.00 96.56 95 TYR A CA 1
ATOM 770 C C . TYR A 1 95 ? -17.345 6.753 -3.126 1.00 96.56 95 TYR A C 1
ATOM 772 O O . TYR A 1 95 ? -18.361 6.644 -2.430 1.00 96.56 95 TYR A O 1
ATOM 780 N N . HIS A 1 96 ? -17.170 6.055 -4.248 1.00 95.75 96 HIS A N 1
ATOM 781 C CA . HIS A 1 96 ? -18.158 5.136 -4.797 1.00 95.75 96 HIS A CA 1
ATOM 782 C C . HI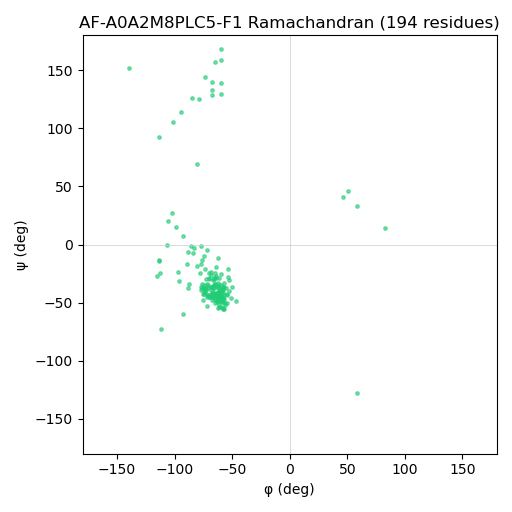S A 1 96 ? -17.659 3.684 -4.761 1.00 95.75 96 HIS A C 1
ATOM 784 O O . HIS A 1 96 ? -17.033 3.189 -5.696 1.00 95.75 96 HIS A O 1
ATOM 790 N N . ALA A 1 97 ? -17.988 2.982 -3.672 1.00 94.88 97 ALA A N 1
ATOM 791 C CA . ALA A 1 97 ? -17.533 1.614 -3.415 1.00 94.88 97 ALA A CA 1
ATOM 792 C C . ALA A 1 97 ? -17.789 0.598 -4.553 1.00 94.88 97 ALA A C 1
ATOM 794 O O . ALA A 1 97 ? -16.898 -0.211 -4.792 1.00 94.88 97 ALA A O 1
ATOM 795 N N . PRO A 1 98 ? -18.935 0.606 -5.271 1.00 95.75 98 PRO A N 1
ATOM 796 C CA . PRO A 1 98 ? -19.161 -0.341 -6.367 1.00 95.75 98 PRO A CA 1
ATOM 797 C C . PRO A 1 98 ? -18.123 -0.253 -7.494 1.00 95.75 98 PRO A C 1
ATOM 799 O O . PRO A 1 98 ? -17.652 -1.281 -7.960 1.00 95.75 98 PRO A O 1
ATOM 802 N N . ILE A 1 99 ? -17.706 0.957 -7.884 1.00 95.38 99 ILE A N 1
ATOM 803 C CA . ILE A 1 99 ? -16.693 1.140 -8.939 1.00 95.38 99 ILE A CA 1
ATOM 804 C C . ILE A 1 99 ? -15.338 0.610 -8.471 1.00 95.38 99 ILE A C 1
ATOM 806 O O . ILE A 1 99 ? -14.666 -0.114 -9.194 1.00 95.38 99 ILE A O 1
ATOM 810 N N . ASP A 1 100 ? -14.940 0.935 -7.244 1.00 95.94 100 ASP A N 1
ATOM 811 C CA . ASP A 1 100 ? -13.655 0.494 -6.697 1.00 95.94 100 ASP A CA 1
ATOM 812 C C . ASP A 1 100 ? -13.622 -1.038 -6.496 1.00 95.94 100 ASP A C 1
ATOM 814 O O . ASP A 1 100 ? -12.579 -1.672 -6.654 1.00 95.94 100 ASP A O 1
ATOM 818 N N . HIS A 1 101 ? -14.780 -1.652 -6.218 1.00 96.69 101 HIS A N 1
ATOM 819 C CA . HIS A 1 101 ? -14.956 -3.108 -6.160 1.00 96.69 101 HIS A CA 1
ATOM 820 C C . HIS A 1 101 ? -14.814 -3.773 -7.537 1.00 96.69 101 HIS A C 1
ATOM 822 O O . HIS A 1 101 ? -14.203 -4.835 -7.621 1.00 96.69 101 HIS A O 1
ATOM 828 N N . GLU A 1 102 ? -15.277 -3.130 -8.612 1.00 96.12 102 GLU A N 1
ATOM 829 C CA . GLU A 1 102 ? -15.087 -3.602 -9.993 1.00 96.12 102 GLU A CA 1
ATOM 830 C C . GLU A 1 102 ? -13.649 -3.392 -10.506 1.00 96.12 102 GLU A C 1
ATOM 832 O O . GLU A 1 102 ? -13.109 -4.237 -11.224 1.00 96.12 102 GLU A O 1
ATOM 837 N N . ILE A 1 103 ? -13.005 -2.280 -10.132 1.00 95.56 103 ILE A N 1
ATOM 838 C CA . ILE A 1 103 ? -11.654 -1.922 -10.595 1.00 95.56 103 ILE A CA 1
ATOM 839 C C . ILE A 1 103 ? -10.579 -2.771 -9.910 1.00 95.56 103 ILE A C 1
ATOM 841 O O . ILE A 1 103 ? -9.614 -3.182 -10.561 1.00 95.56 103 ILE A O 1
ATOM 845 N N . LEU A 1 104 ? -10.726 -3.049 -8.610 1.00 96.25 104 LEU A N 1
ATOM 846 C CA . LEU A 1 104 ? -9.698 -3.730 -7.821 1.00 96.25 104 LEU A CA 1
ATOM 847 C C . LEU A 1 104 ? -9.270 -5.079 -8.436 1.00 96.25 104 LEU A C 1
ATOM 849 O O . LEU A 1 104 ? -8.066 -5.254 -8.642 1.00 96.25 104 LEU A O 1
ATOM 853 N N . PRO A 1 105 ? -10.173 -6.008 -8.812 1.00 96.94 105 PRO A N 1
ATOM 854 C CA . PRO A 1 105 ? -9.786 -7.263 -9.455 1.00 96.94 105 PRO A CA 1
ATOM 855 C C . PRO A 1 105 ? -8.974 -7.072 -10.734 1.00 96.94 105 PRO A C 1
ATOM 857 O O . PRO A 1 105 ? -7.967 -7.752 -10.936 1.00 96.94 105 PRO A O 1
ATOM 860 N N . ALA A 1 106 ? -9.383 -6.130 -11.589 1.00 96.19 106 ALA A N 1
ATOM 861 C CA . ALA A 1 106 ? -8.710 -5.858 -12.853 1.00 96.19 106 ALA A CA 1
ATOM 862 C C . ALA A 1 106 ? -7.279 -5.348 -12.626 1.00 96.19 106 ALA A C 1
ATOM 864 O O . ALA A 1 106 ? -6.342 -5.826 -13.271 1.00 96.19 106 ALA A O 1
ATOM 865 N N . MET A 1 107 ? -7.101 -4.442 -11.662 1.00 95.56 107 MET A N 1
ATOM 866 C CA . MET A 1 107 ? -5.796 -3.890 -11.298 1.00 95.56 107 MET A CA 1
ATOM 867 C C . MET A 1 107 ? -4.877 -4.940 -10.669 1.00 95.56 107 MET A C 1
ATOM 869 O O . MET A 1 107 ? -3.708 -5.031 -11.044 1.00 95.56 107 MET A O 1
ATOM 873 N N . LEU A 1 108 ? -5.394 -5.792 -9.777 1.00 95.44 108 LEU A N 1
ATOM 874 C CA . LEU A 1 108 ? -4.603 -6.881 -9.194 1.00 95.44 108 LEU A CA 1
ATOM 875 C C . LEU A 1 108 ? -4.218 -7.937 -10.233 1.00 95.44 108 LEU A C 1
ATOM 877 O O . LEU A 1 108 ? -3.088 -8.420 -10.220 1.00 95.44 108 LEU A O 1
ATOM 881 N N . ARG A 1 109 ? -5.112 -8.250 -11.176 1.00 95.50 109 ARG A N 1
ATOM 882 C CA . ARG A 1 109 ? -4.822 -9.170 -12.283 1.00 95.50 109 ARG A CA 1
ATOM 883 C C . ARG A 1 109 ? -3.744 -8.610 -13.207 1.00 95.50 109 ARG A C 1
ATOM 885 O O . ARG A 1 109 ? -2.843 -9.342 -13.615 1.00 95.50 109 ARG A O 1
ATOM 892 N N . ALA A 1 110 ? -3.820 -7.318 -13.524 1.00 93.50 110 ALA A N 1
ATOM 893 C CA . ALA A 1 110 ? -2.806 -6.637 -14.316 1.00 93.50 110 ALA A CA 1
ATOM 894 C C . ALA A 1 110 ? -1.453 -6.609 -13.586 1.00 93.50 110 ALA A C 1
ATOM 896 O O . ALA A 1 110 ? -0.432 -6.898 -14.207 1.00 93.50 110 ALA A O 1
ATOM 897 N N . TYR A 1 111 ? -1.452 -6.352 -12.274 1.00 93.31 111 TYR A N 1
ATOM 898 C CA . TYR A 1 111 ? -0.251 -6.430 -11.443 1.00 93.31 111 TYR A CA 1
ATOM 899 C C . TYR A 1 111 ? 0.349 -7.845 -11.466 1.00 93.31 111 TYR A C 1
ATOM 901 O O . TYR A 1 111 ? 1.495 -7.998 -11.875 1.00 93.31 111 TYR A O 1
ATOM 909 N N . ASN A 1 112 ? -0.442 -8.881 -11.152 1.00 94.00 112 ASN A N 1
ATOM 910 C CA . ASN A 1 112 ? 0.010 -10.281 -11.109 1.00 94.00 112 ASN A CA 1
ATOM 911 C C . ASN A 1 112 ? 0.603 -10.763 -12.440 1.00 94.00 112 ASN A C 1
ATOM 913 O O . ASN A 1 112 ? 1.545 -11.545 -12.469 1.00 94.00 112 ASN A O 1
ATOM 917 N N . LYS A 1 113 ? 0.017 -10.325 -13.560 1.00 93.25 113 LYS A N 1
ATOM 918 C CA . LYS A 1 113 ? 0.425 -10.764 -14.897 1.00 93.25 113 LYS A CA 1
ATOM 919 C C . LYS A 1 113 ? 1.749 -10.149 -15.343 1.00 93.25 113 LYS A C 1
ATOM 921 O O . LYS A 1 113 ? 2.489 -10.788 -16.087 1.00 93.25 113 LYS A O 1
ATOM 926 N N . ASN A 1 114 ? 1.982 -8.886 -14.998 1.00 91.06 114 ASN A N 1
ATOM 927 C CA . ASN A 1 114 ? 3.020 -8.088 -15.643 1.00 91.06 114 ASN A CA 1
ATOM 928 C C . ASN A 1 114 ? 4.182 -7.740 -14.717 1.00 91.06 114 ASN A C 1
ATOM 930 O O . ASN A 1 114 ? 5.277 -7.499 -15.213 1.00 91.06 114 ASN A O 1
ATOM 934 N N . VAL A 1 115 ? 3.973 -7.721 -13.400 1.00 89.75 115 VAL A N 1
ATOM 935 C CA . VAL A 1 115 ? 5.067 -7.564 -12.444 1.00 89.75 115 VAL A CA 1
ATOM 936 C C . VAL A 1 115 ? 5.769 -8.919 -12.300 1.00 89.75 115 VAL A C 1
ATOM 938 O O . VAL A 1 115 ? 5.108 -9.915 -12.017 1.00 89.75 115 VAL A O 1
ATOM 941 N N . PRO A 1 116 ? 7.095 -9.011 -12.514 1.00 88.44 116 PRO A N 1
ATOM 942 C CA . PRO A 1 116 ? 7.802 -10.269 -12.305 1.00 88.44 116 PRO A CA 1
ATOM 943 C C . PRO A 1 116 ? 7.664 -10.749 -10.855 1.00 88.44 116 PRO A C 1
ATOM 945 O O . PRO A 1 116 ? 7.819 -9.957 -9.927 1.00 88.44 116 PRO A O 1
ATOM 948 N N . ASN A 1 117 ? 7.460 -12.056 -10.651 1.00 88.19 117 ASN A N 1
ATOM 949 C CA . ASN A 1 117 ? 7.211 -12.651 -9.327 1.00 88.19 117 ASN A CA 1
ATOM 950 C C . ASN A 1 117 ? 8.261 -12.298 -8.261 1.00 88.19 117 ASN A C 1
ATOM 952 O O . ASN A 1 117 ? 7.929 -12.219 -7.082 1.00 88.19 117 ASN A O 1
ATOM 956 N N . GLN A 1 118 ? 9.521 -12.073 -8.651 1.00 87.19 118 GLN A N 1
ATOM 957 C CA . GLN A 1 118 ? 10.584 -11.659 -7.721 1.00 87.19 118 GLN A CA 1
ATOM 958 C C . GLN A 1 118 ? 10.331 -10.281 -7.086 1.00 87.19 118 GLN A C 1
ATOM 960 O O . GLN A 1 118 ? 10.888 -9.975 -6.036 1.00 87.19 118 GLN A O 1
ATOM 965 N N . TYR A 1 119 ? 9.463 -9.477 -7.702 1.00 87.81 119 TYR A N 1
ATOM 966 C CA . TYR A 1 119 ? 8.995 -8.190 -7.206 1.00 87.81 119 TYR A CA 1
ATOM 967 C C . TYR A 1 119 ? 7.558 -8.266 -6.672 1.00 87.81 119 TYR A C 1
ATOM 969 O O . TYR A 1 119 ? 6.879 -7.245 -6.585 1.00 87.81 119 TYR A O 1
ATOM 977 N N . HIS A 1 120 ? 7.045 -9.445 -6.325 1.00 89.50 120 HIS A N 1
ATOM 978 C CA . HIS A 1 120 ? 5.814 -9.536 -5.547 1.00 89.50 120 HIS A CA 1
ATOM 979 C C . HIS A 1 120 ? 6.142 -9.415 -4.059 1.00 89.50 120 HIS A C 1
ATOM 981 O O . HIS A 1 120 ? 6.970 -10.144 -3.518 1.00 89.50 120 HIS A O 1
ATOM 987 N N . SER A 1 121 ? 5.481 -8.474 -3.384 1.00 90.06 121 SER A N 1
ATOM 988 C CA . SER A 1 121 ? 5.598 -8.337 -1.929 1.00 90.06 121 SER A CA 1
ATOM 989 C C . SER A 1 121 ? 5.043 -9.563 -1.203 1.00 90.06 121 SER A C 1
ATOM 991 O O . SER A 1 121 ? 4.145 -10.231 -1.713 1.00 90.06 121 SER A O 1
ATOM 993 N N . GLU A 1 122 ? 5.480 -9.809 0.035 1.00 91.12 122 GLU A N 1
ATOM 994 C CA . GLU A 1 122 ? 4.928 -10.893 0.864 1.00 91.12 122 GLU A CA 1
ATOM 995 C C . GLU A 1 122 ? 3.401 -10.770 1.025 1.00 91.12 122 GLU A C 1
ATOM 997 O O . GLU A 1 122 ? 2.678 -11.768 1.014 1.00 91.12 122 GLU A O 1
ATOM 1002 N N . ALA A 1 123 ? 2.891 -9.538 1.142 1.00 90.38 123 ALA A N 1
ATOM 1003 C CA . ALA A 1 123 ? 1.457 -9.276 1.203 1.00 90.38 123 ALA A CA 1
ATOM 1004 C C . ALA A 1 123 ? 0.739 -9.724 -0.078 1.00 90.38 123 ALA A C 1
ATOM 1006 O O . ALA A 1 123 ? -0.325 -10.332 0.012 1.00 90.38 123 ALA A O 1
ATOM 1007 N N . PHE A 1 124 ? 1.329 -9.469 -1.251 1.00 92.44 124 PHE A N 1
ATOM 1008 C CA . PHE A 1 124 ? 0.764 -9.885 -2.533 1.00 92.44 124 PHE A CA 1
ATOM 1009 C C . PHE A 1 124 ? 0.840 -11.402 -2.732 1.00 92.44 124 PHE A C 1
ATOM 1011 O O . PHE A 1 124 ? -0.162 -12.019 -3.084 1.00 92.44 124 PHE A O 1
ATOM 1018 N N . THR A 1 125 ? 1.970 -12.021 -2.388 1.00 93.44 125 THR A N 1
ATOM 1019 C CA . THR A 1 125 ? 2.137 -13.480 -2.444 1.00 93.44 125 THR A CA 1
ATOM 1020 C C . THR A 1 125 ? 1.102 -14.201 -1.579 1.00 93.44 125 THR A C 1
ATOM 1022 O O . THR A 1 125 ? 0.468 -15.148 -2.028 1.00 93.44 125 THR A O 1
ATOM 1025 N N . LYS A 1 126 ? 0.808 -13.700 -0.370 1.00 93.81 126 LYS A N 1
ATOM 1026 C CA . LYS A 1 126 ? -0.260 -14.259 0.485 1.00 93.81 126 LYS A CA 1
ATOM 1027 C C . LYS A 1 126 ? -1.652 -14.182 -0.145 1.00 93.81 126 LYS A C 1
ATOM 1029 O O . LYS A 1 126 ? -2.518 -14.989 0.199 1.00 93.81 126 LYS A O 1
ATOM 1034 N N . ILE A 1 127 ? -1.897 -13.197 -1.009 1.00 93.94 127 ILE A N 1
ATOM 1035 C CA . ILE A 1 127 ? -3.160 -13.078 -1.741 1.00 93.94 127 ILE A CA 1
ATOM 1036 C C . ILE A 1 127 ? -3.210 -14.167 -2.807 1.00 93.94 127 ILE A C 1
ATOM 1038 O O . ILE A 1 127 ? -4.153 -14.955 -2.803 1.00 93.94 127 ILE A O 1
ATOM 1042 N N . THR A 1 128 ? -2.182 -14.269 -3.652 1.00 95.00 128 THR A N 1
ATOM 1043 C CA . THR A 1 128 ? -2.129 -15.270 -4.728 1.00 95.00 128 THR A CA 1
ATOM 1044 C C . THR A 1 128 ? -2.080 -16.702 -4.195 1.00 95.00 128 THR A C 1
ATOM 1046 O O . THR A 1 128 ? -2.717 -17.579 -4.763 1.00 95.00 128 THR A O 1
ATOM 1049 N N . ASP A 1 129 ? -1.430 -16.953 -3.058 1.00 96.06 129 ASP A N 1
ATOM 1050 C CA . ASP A 1 129 ? -1.399 -18.281 -2.426 1.00 96.06 129 ASP A CA 1
ATOM 1051 C C . ASP A 1 129 ? -2.783 -18.722 -1.935 1.00 96.06 129 ASP A C 1
ATOM 1053 O O . ASP A 1 129 ? -3.126 -19.904 -1.958 1.00 96.06 129 ASP A O 1
ATOM 1057 N N . LYS A 1 130 ? -3.586 -17.768 -1.451 1.00 96.00 130 LYS A N 1
ATOM 1058 C CA . LYS A 1 130 ? -4.902 -18.047 -0.873 1.00 96.00 130 LYS A CA 1
ATOM 1059 C C . LYS A 1 130 ? -6.021 -18.058 -1.912 1.00 96.00 130 LYS A C 1
ATOM 1061 O O . LYS A 1 130 ? -6.964 -18.832 -1.762 1.00 96.00 130 LYS A O 1
ATOM 1066 N N . TRP A 1 131 ? -5.951 -17.165 -2.893 1.00 96.19 131 TRP A N 1
ATOM 1067 C CA . TRP A 1 131 ? -7.029 -16.900 -3.848 1.00 96.19 131 TRP A CA 1
ATOM 1068 C C . TRP A 1 131 ? -6.676 -17.315 -5.281 1.00 96.19 131 TRP A C 1
ATOM 1070 O O . TRP A 1 131 ? -7.563 -17.404 -6.123 1.00 96.19 131 TRP A O 1
ATOM 1080 N N . GLY A 1 132 ? -5.408 -17.603 -5.585 1.00 94.81 132 GLY A N 1
ATOM 1081 C CA . GLY A 1 132 ? -4.965 -17.829 -6.959 1.00 94.81 132 GLY A CA 1
ATOM 1082 C C . GLY A 1 132 ? -5.249 -16.606 -7.833 1.00 94.81 132 GLY A C 1
ATOM 1083 O O . GLY A 1 132 ? -4.912 -15.484 -7.460 1.00 94.81 132 GLY A O 1
ATOM 1084 N N . ASP A 1 133 ? -5.912 -16.837 -8.967 1.00 93.94 133 ASP A N 1
ATOM 1085 C CA . ASP A 1 133 ? -6.360 -15.796 -9.904 1.00 93.94 133 ASP A CA 1
ATOM 1086 C C . ASP A 1 133 ? -7.803 -15.298 -9.644 1.00 93.94 133 ASP A C 1
ATOM 1088 O O . ASP A 1 133 ? -8.339 -14.529 -10.454 1.00 93.94 133 ASP A O 1
ATOM 1092 N N . ASP A 1 134 ? -8.441 -15.724 -8.542 1.00 97.62 134 ASP A N 1
ATOM 1093 C CA . ASP A 1 134 ? -9.771 -15.265 -8.098 1.00 97.62 134 ASP A CA 1
ATOM 1094 C C . ASP A 1 134 ? -9.675 -13.920 -7.356 1.00 97.62 134 ASP A C 1
ATOM 1096 O O . ASP A 1 134 ? -9.843 -13.806 -6.135 1.00 97.62 134 ASP A O 1
ATOM 1100 N N . PHE A 1 135 ? -9.350 -12.869 -8.110 1.00 97.38 135 PHE A N 1
ATOM 1101 C CA . PHE A 1 135 ? -9.264 -11.516 -7.565 1.00 97.38 135 PHE A CA 1
ATOM 1102 C C . PHE A 1 135 ? -10.640 -10.906 -7.276 1.00 97.38 135 PHE A C 1
ATOM 1104 O O . PHE A 1 135 ? -10.738 -10.012 -6.438 1.00 97.38 135 PHE A O 1
ATOM 1111 N N . GLU A 1 136 ? -11.699 -11.408 -7.908 1.00 97.94 136 GLU A N 1
ATOM 1112 C CA . GLU A 1 136 ? -13.090 -11.062 -7.625 1.00 97.94 136 GLU A CA 1
ATOM 1113 C C . GLU A 1 136 ? -13.482 -11.515 -6.2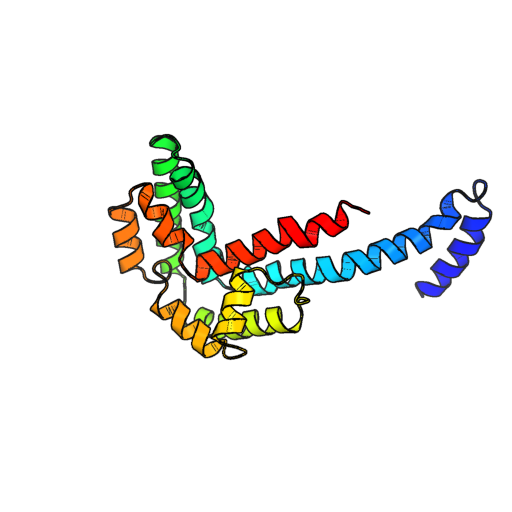10 1.00 97.94 136 GLU A C 1
ATOM 1115 O O . GLU A 1 136 ? -13.921 -10.699 -5.394 1.00 97.94 136 GLU A O 1
ATOM 1120 N N . GLY A 1 137 ? -13.215 -12.778 -5.860 1.00 97.69 137 GLY A N 1
ATOM 1121 C CA . GLY A 1 137 ? -13.418 -13.290 -4.504 1.00 97.69 137 GLY A CA 1
ATOM 1122 C C . GLY A 1 137 ? -12.563 -12.560 -3.463 1.00 97.69 137 GLY A C 1
ATOM 1123 O O . GLY A 1 137 ? -13.014 -12.296 -2.339 1.00 97.69 137 GLY A O 1
ATOM 1124 N N . TYR A 1 138 ? -11.344 -12.156 -3.834 1.00 97.06 138 TYR A N 1
ATOM 1125 C CA . TYR A 1 138 ? -10.519 -11.322 -2.963 1.00 97.06 138 TYR A CA 1
ATOM 1126 C C . TYR A 1 138 ? -11.083 -9.901 -2.784 1.00 97.06 138 TYR A C 1
ATOM 1128 O O . TYR A 1 138 ? -11.073 -9.385 -1.661 1.00 97.06 138 TYR A O 1
ATOM 1136 N N . ALA A 1 139 ? -11.629 -9.278 -3.832 1.00 96.94 139 ALA A N 1
ATOM 1137 C CA . ALA A 1 139 ? -12.307 -7.986 -3.729 1.00 96.94 139 ALA A CA 1
ATOM 1138 C C . ALA A 1 139 ? -13.521 -8.070 -2.795 1.00 96.94 139 ALA A C 1
ATOM 1140 O O . ALA A 1 139 ? -13.630 -7.280 -1.853 1.00 96.94 139 ALA A O 1
ATOM 1141 N N . ASP A 1 140 ? -14.368 -9.090 -2.951 1.00 97.62 140 ASP A N 1
ATOM 1142 C CA . ASP A 1 140 ? -15.483 -9.362 -2.034 1.00 97.62 140 ASP A CA 1
ATOM 1143 C C . ASP A 1 140 ? -15.010 -9.478 -0.581 1.00 97.62 140 ASP A C 1
ATOM 1145 O O . ASP A 1 140 ? -15.611 -8.925 0.351 1.00 97.62 140 ASP A O 1
ATOM 1149 N N . HIS A 1 141 ? -13.896 -10.184 -0.369 1.00 96.12 141 HIS A N 1
ATOM 1150 C CA . HIS A 1 141 ? -13.289 -10.314 0.945 1.00 96.12 141 HIS A CA 1
ATOM 1151 C C . HIS A 1 141 ? -12.846 -8.963 1.513 1.00 96.12 141 HIS A C 1
ATOM 1153 O O . HIS A 1 141 ? -13.177 -8.665 2.666 1.00 96.12 141 HIS A O 1
ATOM 1159 N N . ILE A 1 142 ? -12.129 -8.152 0.729 1.00 95.12 142 ILE A N 1
ATOM 1160 C CA . ILE A 1 142 ? -11.666 -6.818 1.128 1.00 95.12 142 ILE A CA 1
ATOM 1161 C C . ILE A 1 142 ? -12.844 -5.942 1.534 1.00 95.12 142 ILE A C 1
ATOM 1163 O O . ILE A 1 142 ? -12.867 -5.441 2.659 1.00 95.12 142 ILE A O 1
ATOM 1167 N N . PHE A 1 143 ? -13.833 -5.784 0.656 1.00 95.19 143 PHE A N 1
ATOM 1168 C CA . PHE A 1 143 ? -14.939 -4.851 0.874 1.00 95.19 143 PHE A CA 1
ATOM 1169 C C . PHE A 1 143 ? -15.810 -5.273 2.062 1.00 95.19 143 PHE A C 1
ATOM 1171 O O . PHE A 1 143 ? -16.345 -4.436 2.791 1.00 95.19 143 PHE A O 1
ATOM 1178 N N . LYS A 1 144 ? -15.880 -6.578 2.349 1.00 95.62 144 LYS A N 1
ATOM 1179 C CA . LYS A 1 144 ? -16.556 -7.105 3.541 1.00 95.62 144 LYS A CA 1
ATOM 1180 C C . LYS A 1 144 ? -15.750 -6.928 4.832 1.00 95.62 144 LYS A C 1
ATOM 1182 O O . LYS A 1 144 ? -16.336 -6.748 5.909 1.00 95.62 144 LYS A O 1
ATOM 1187 N N . LYS A 1 145 ? -14.423 -7.076 4.772 1.00 95.56 145 LYS A N 1
ATOM 1188 C CA . LYS A 1 145 ? -13.554 -7.158 5.959 1.00 95.56 145 LYS A CA 1
ATOM 1189 C C . LYS A 1 145 ? -12.909 -5.841 6.352 1.00 95.56 145 LYS A C 1
ATOM 1191 O O . LYS A 1 145 ? -12.702 -5.653 7.551 1.00 95.56 145 LYS A O 1
ATOM 1196 N N . SER A 1 146 ? -12.616 -4.971 5.392 1.00 97.19 146 SER A N 1
ATOM 1197 C CA . SER A 1 146 ? -11.914 -3.720 5.645 1.00 97.19 146 SER A CA 1
ATOM 1198 C C . SER A 1 146 ? -12.696 -2.856 6.632 1.00 97.19 146 SER A C 1
ATOM 1200 O O . SER A 1 146 ? -13.902 -2.626 6.496 1.00 97.19 146 SER A O 1
ATOM 1202 N N . ILE A 1 147 ? -11.999 -2.393 7.666 1.00 97.38 147 ILE A N 1
ATOM 1203 C CA . ILE A 1 147 ? -12.539 -1.399 8.593 1.00 97.38 147 ILE A CA 1
ATOM 1204 C C . ILE A 1 147 ? -12.478 -0.008 7.966 1.00 97.38 147 ILE A C 1
ATOM 1206 O O . ILE A 1 147 ? -13.267 0.846 8.348 1.00 97.38 147 ILE A O 1
ATOM 1210 N N . LEU A 1 148 ? -11.559 0.201 7.016 1.00 97.69 148 LEU A N 1
ATOM 1211 C CA . LEU A 1 148 ? -11.288 1.489 6.382 1.00 97.69 148 LEU A CA 1
ATOM 1212 C C . LEU A 1 148 ? -12.361 1.848 5.345 1.00 97.69 148 LEU A C 1
ATOM 1214 O O . LEU A 1 148 ? -12.739 3.008 5.269 1.00 97.69 148 LEU A O 1
ATOM 1218 N N . LEU A 1 149 ? -12.936 0.877 4.626 1.00 95.94 149 LEU A N 1
ATOM 1219 C CA . LEU A 1 149 ? -14.070 1.136 3.715 1.00 95.94 149 LEU A CA 1
ATOM 1220 C C . LEU A 1 149 ? -15.440 1.142 4.393 1.00 95.94 149 LEU A C 1
ATOM 1222 O O . LEU A 1 149 ? -16.444 1.482 3.771 1.00 95.94 149 LEU A O 1
ATOM 1226 N N . ASN A 1 150 ? -15.516 0.784 5.673 1.00 96.31 150 ASN A N 1
ATOM 1227 C CA . ASN A 1 150 ? -16.768 0.812 6.411 1.00 96.31 150 ASN A CA 1
ATOM 1228 C C . ASN A 1 150 ? -16.831 2.065 7.291 1.00 96.31 150 ASN A C 1
ATOM 1230 O O . ASN A 1 150 ? -16.193 2.126 8.342 1.00 96.31 150 ASN A O 1
ATOM 1234 N N . ARG A 1 151 ? -17.639 3.046 6.874 1.00 96.06 151 ARG A N 1
ATOM 1235 C CA . ARG A 1 151 ? -17.767 4.351 7.540 1.00 96.06 151 ARG A CA 1
ATOM 1236 C C . ARG A 1 151 ? -18.025 4.240 9.043 1.00 96.06 151 ARG A C 1
ATOM 1238 O O . ARG A 1 151 ? -17.359 4.918 9.821 1.00 96.06 151 ARG A O 1
ATOM 1245 N N . ASP A 1 152 ? -18.946 3.378 9.460 1.00 96.75 152 ASP A N 1
ATOM 1246 C CA . ASP A 1 152 ? -19.327 3.261 10.870 1.00 96.75 152 ASP A CA 1
ATOM 1247 C C . ASP A 1 152 ? -18.230 2.598 11.705 1.00 96.75 152 ASP A C 1
ATOM 1249 O O . ASP A 1 152 ? -17.883 3.091 12.780 1.00 96.75 152 ASP A O 1
ATOM 1253 N N . LYS A 1 153 ? -17.617 1.521 11.194 1.00 97.56 153 LYS A N 1
ATOM 1254 C CA . LYS A 1 153 ? -16.480 0.860 11.855 1.00 97.56 153 LYS A CA 1
ATOM 1255 C C . LYS A 1 153 ? -15.277 1.793 11.955 1.00 97.56 153 LYS A C 1
ATOM 1257 O O . LYS A 1 153 ? -14.637 1.826 13.008 1.00 97.56 153 LYS A O 1
ATOM 1262 N N . LEU A 1 154 ? -14.980 2.552 10.897 1.00 98.25 154 LEU A N 1
ATOM 1263 C CA . LEU A 1 154 ? -13.885 3.514 10.904 1.00 98.25 154 LEU A CA 1
ATOM 1264 C C . LEU A 1 154 ? -14.148 4.634 11.906 1.00 98.25 154 LEU A C 1
ATOM 1266 O O . LEU A 1 154 ? -13.289 4.926 12.732 1.00 98.25 154 LEU A O 1
ATOM 1270 N N . ASN A 1 155 ? -15.347 5.216 11.901 1.00 97.75 155 ASN A N 1
ATOM 1271 C CA . ASN A 1 155 ? -15.709 6.253 12.864 1.00 97.75 155 ASN A CA 1
ATOM 1272 C C . ASN A 1 155 ? -15.630 5.734 14.303 1.00 97.75 155 ASN A C 1
ATOM 1274 O O . ASN A 1 155 ? -15.048 6.395 15.159 1.00 97.75 155 ASN A O 1
ATOM 1278 N N . ALA A 1 156 ? -16.128 4.525 14.571 1.00 98.06 156 ALA A N 1
ATOM 1279 C CA . ALA A 1 156 ? -16.029 3.910 15.891 1.00 98.06 156 ALA A CA 1
ATOM 1280 C C . ALA A 1 156 ? -14.568 3.691 16.329 1.00 98.06 156 ALA A C 1
ATOM 1282 O O . ALA A 1 156 ? -14.235 3.930 17.495 1.00 98.06 156 ALA A O 1
ATOM 1283 N N . LEU A 1 157 ? -13.693 3.274 15.405 1.00 98.31 157 LEU A N 1
ATOM 1284 C CA . LEU A 1 157 ? -12.255 3.149 15.645 1.00 98.31 157 LEU A CA 1
ATOM 1285 C C . LEU A 1 157 ? -11.615 4.503 15.963 1.00 98.31 157 LEU A C 1
ATOM 1287 O O . LEU A 1 157 ? -10.854 4.594 16.924 1.00 98.31 157 LEU A O 1
ATOM 1291 N N . LEU A 1 158 ? -11.908 5.532 15.163 1.00 97.94 158 LEU A N 1
ATOM 1292 C CA . LEU A 1 158 ? -11.303 6.858 15.280 1.00 97.94 158 LEU A CA 1
ATOM 1293 C C . LEU A 1 158 ? -11.792 7.624 16.508 1.00 97.94 158 LEU A C 1
ATOM 1295 O O . LEU A 1 158 ? -11.013 8.366 17.104 1.00 97.94 158 LEU A O 1
ATOM 1299 N N . THR A 1 159 ? -13.049 7.452 16.913 1.00 97.75 159 THR A N 1
ATOM 1300 C CA . THR A 1 159 ? -13.591 8.050 18.143 1.00 97.75 159 THR A CA 1
ATOM 1301 C C . THR A 1 159 ? -12.928 7.457 19.382 1.00 97.75 159 THR A C 1
ATOM 1303 O O . THR A 1 159 ? -12.561 8.193 20.289 1.00 97.75 159 THR A O 1
ATOM 1306 N N . ASN A 1 160 ? -12.705 6.140 19.395 1.00 96.81 160 ASN A N 1
ATOM 1307 C CA . ASN A 1 160 ? -12.124 5.420 20.534 1.00 96.81 160 ASN A CA 1
ATOM 1308 C C . ASN A 1 160 ? -10.641 5.081 20.319 1.00 96.81 160 ASN A C 1
ATOM 1310 O O . ASN A 1 160 ? -10.145 4.058 20.805 1.00 96.81 160 ASN A O 1
ATOM 1314 N N . TYR A 1 161 ? -9.936 5.882 19.519 1.00 98.12 161 TYR A N 1
ATOM 1315 C CA . TYR A 1 161 ? -8.574 5.559 19.124 1.00 98.12 161 TYR A CA 1
ATOM 1316 C C . TYR A 1 161 ? -7.616 5.615 20.322 1.00 98.12 161 TYR A C 1
ATOM 1318 O O . TYR A 1 161 ? -7.696 6.489 21.176 1.00 98.12 161 TYR A O 1
ATOM 1326 N N . GLN A 1 162 ? -6.697 4.656 20.365 1.00 96.31 162 GLN A N 1
ATOM 1327 C CA . GLN A 1 162 ? -5.586 4.559 21.311 1.00 96.31 162 GLN A CA 1
ATOM 1328 C C . GLN A 1 162 ? -4.387 4.075 20.503 1.00 96.31 162 GLN A C 1
ATOM 1330 O O . GLN A 1 162 ? -4.597 3.326 19.548 1.00 96.31 162 GLN A O 1
ATOM 1335 N N . ALA A 1 163 ? -3.156 4.412 20.900 1.00 96.25 163 ALA A N 1
ATOM 1336 C CA . ALA A 1 163 ? -1.949 4.034 20.154 1.00 96.25 163 ALA A CA 1
ATOM 1337 C C . ALA A 1 163 ? -1.966 2.552 19.733 1.00 96.25 163 ALA A C 1
ATOM 1339 O O . ALA A 1 163 ? -1.882 2.240 18.551 1.00 96.25 163 ALA A O 1
ATOM 1340 N N . LYS A 1 164 ? -2.271 1.630 20.660 1.00 96.25 164 LYS A N 1
ATOM 1341 C CA . LYS A 1 164 ? -2.373 0.175 20.404 1.00 96.25 164 LYS A CA 1
ATOM 1342 C C . LYS A 1 164 ? -3.315 -0.238 19.258 1.00 96.25 164 LYS A C 1
ATOM 1344 O O . LYS A 1 164 ? -3.213 -1.359 18.756 1.00 96.25 164 LYS A O 1
ATOM 1349 N N . HIS A 1 165 ? -4.265 0.617 18.876 1.00 97.62 165 HIS A N 1
ATOM 1350 C CA . HIS A 1 165 ? -5.213 0.363 17.797 1.00 97.62 165 HIS A CA 1
ATOM 1351 C C . HIS A 1 165 ? -4.590 0.486 16.403 1.00 97.62 165 HIS A C 1
ATOM 1353 O O . HIS A 1 165 ? -5.223 0.017 15.457 1.00 97.62 165 HIS A O 1
ATOM 1359 N N . PHE A 1 1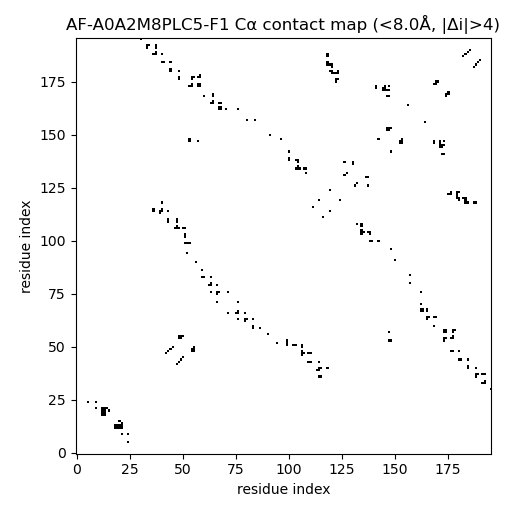66 ? -3.352 0.986 16.270 1.00 97.81 166 PHE A N 1
ATOM 1360 C CA . PHE A 1 166 ? -2.623 0.998 14.995 1.00 97.81 166 PHE A CA 1
ATOM 1361 C C . PHE A 1 166 ? -2.619 -0.382 14.323 1.00 97.81 166 PHE A C 1
ATOM 1363 O O . PHE A 1 166 ? -2.803 -0.483 13.115 1.00 97.81 166 PHE A O 1
ATOM 1370 N N . LYS A 1 167 ? -2.536 -1.463 15.114 1.00 97.88 167 LYS A N 1
ATOM 1371 C CA . LYS A 1 167 ? -2.547 -2.855 14.630 1.00 97.88 167 LYS A CA 1
ATOM 1372 C C . LYS A 1 167 ? -3.819 -3.229 13.867 1.00 97.88 167 LYS A C 1
ATOM 1374 O O . LYS A 1 167 ? -3.794 -4.170 13.083 1.00 97.88 167 LYS A O 1
ATOM 1379 N N . LYS A 1 168 ? -4.946 -2.551 14.122 1.00 97.88 168 LYS A N 1
ATOM 1380 C CA . LYS A 1 168 ? -6.196 -2.773 13.377 1.00 97.88 168 LYS A CA 1
ATOM 1381 C C . LYS A 1 168 ? -6.100 -2.206 11.962 1.00 97.88 168 LYS A C 1
ATOM 1383 O O . LYS A 1 168 ? -6.617 -2.827 11.047 1.00 97.88 168 LYS A O 1
ATOM 1388 N N . ILE A 1 169 ? -5.429 -1.064 11.809 1.00 98.06 169 ILE A N 1
ATOM 1389 C CA . ILE A 1 169 ? -5.186 -0.407 10.520 1.00 98.06 169 ILE A CA 1
ATOM 1390 C C . ILE A 1 169 ? -4.091 -1.159 9.764 1.00 98.06 169 ILE A C 1
ATOM 1392 O O . ILE A 1 169 ? -4.285 -1.514 8.612 1.00 98.06 169 ILE A O 1
ATOM 1396 N N . GLU A 1 170 ? -2.979 -1.473 10.435 1.00 96.88 170 GLU A N 1
ATOM 1397 C CA . GLU A 1 170 ? -1.848 -2.197 9.843 1.00 96.88 170 GLU A CA 1
ATOM 1398 C C . GLU A 1 170 ? -2.292 -3.546 9.263 1.00 96.88 170 GLU A C 1
ATOM 1400 O O . GLU A 1 170 ? -1.825 -3.934 8.205 1.00 96.88 170 GLU A O 1
ATOM 1405 N N . LYS A 1 171 ? -3.235 -4.245 9.909 1.00 96.44 171 LYS A N 1
ATOM 1406 C CA . LYS A 1 171 ? -3.778 -5.531 9.436 1.00 96.44 171 LYS A CA 1
ATOM 1407 C C . LYS A 1 171 ? -4.939 -5.409 8.445 1.00 96.44 171 LYS A C 1
ATOM 1409 O O . LYS A 1 171 ? -5.471 -6.439 8.032 1.00 96.44 171 LYS A O 1
ATOM 1414 N N . ASP A 1 172 ? -5.377 -4.199 8.107 1.00 97.62 172 ASP A N 1
ATOM 1415 C CA . ASP A 1 172 ? -6.432 -4.011 7.115 1.00 97.62 172 ASP A CA 1
ATOM 1416 C C . ASP A 1 172 ? -5.918 -4.439 5.729 1.00 97.62 172 ASP A C 1
ATOM 1418 O O . ASP A 1 172 ? -4.809 -4.050 5.350 1.00 97.62 172 ASP A O 1
ATOM 1422 N N . PRO A 1 173 ? -6.674 -5.239 4.957 1.00 95.44 173 PRO A N 1
ATOM 1423 C CA . PRO A 1 173 ? -6.169 -5.768 3.695 1.00 95.44 173 PRO A CA 1
ATOM 1424 C C . PRO A 1 173 ? -5.879 -4.677 2.649 1.00 95.44 173 PRO A C 1
ATOM 1426 O O . PRO A 1 173 ? -4.952 -4.845 1.861 1.00 95.44 173 PRO A O 1
ATOM 1429 N N . LEU A 1 174 ? -6.578 -3.532 2.668 1.00 95.19 174 LEU A N 1
ATOM 1430 C CA . LEU A 1 174 ? -6.257 -2.407 1.772 1.00 95.19 174 LEU A CA 1
ATOM 1431 C C . LEU A 1 174 ? -4.959 -1.712 2.163 1.00 95.19 174 LEU A C 1
ATOM 1433 O O . LEU A 1 174 ? -4.181 -1.309 1.302 1.00 95.19 174 LEU A O 1
ATOM 1437 N N . TYR A 1 175 ? -4.716 -1.589 3.468 1.00 97.19 175 TYR A N 1
ATOM 1438 C CA . TYR A 1 175 ? -3.466 -1.036 3.969 1.00 97.19 175 TYR A CA 1
ATOM 1439 C C . TYR A 1 175 ? -2.288 -1.934 3.580 1.00 97.19 175 TYR A C 1
ATOM 1441 O O . TYR A 1 175 ? -1.267 -1.447 3.100 1.00 97.19 175 TYR A O 1
ATOM 1449 N N . GLN A 1 176 ? -2.450 -3.251 3.741 1.00 95.69 176 GLN A N 1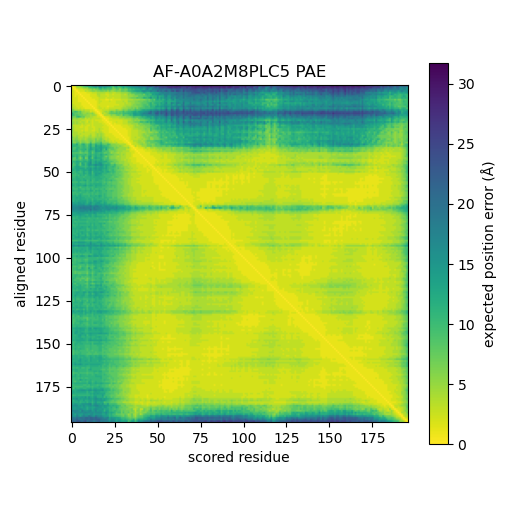
ATOM 1450 C CA . GLN A 1 176 ? -1.440 -4.244 3.377 1.00 95.69 176 GLN A CA 1
ATOM 1451 C C . GLN A 1 176 ? -1.126 -4.246 1.877 1.00 95.69 176 GLN A C 1
ATOM 1453 O O . GLN A 1 176 ? 0.042 -4.391 1.525 1.00 95.69 176 GLN A O 1
ATOM 1458 N N . LEU A 1 177 ? -2.119 -4.020 1.007 1.00 94.31 177 LEU A N 1
ATOM 1459 C CA . LEU A 1 177 ? -1.890 -3.882 -0.435 1.00 94.31 177 LEU A CA 1
ATOM 1460 C C . LEU A 1 177 ? -0.914 -2.742 -0.751 1.00 94.31 177 LEU A C 1
ATOM 1462 O O . LEU A 1 177 ? 0.126 -2.989 -1.362 1.00 94.31 177 LEU A O 1
ATOM 1466 N N . MET A 1 178 ? -1.199 -1.515 -0.295 1.00 95.44 178 MET A N 1
ATOM 1467 C CA . MET A 1 178 ? -0.302 -0.387 -0.577 1.00 95.44 178 MET A CA 1
ATOM 1468 C C . MET A 1 178 ? 1.041 -0.534 0.142 1.00 95.44 178 MET A C 1
ATOM 1470 O O . MET A 1 178 ? 2.089 -0.291 -0.452 1.00 95.44 178 MET A O 1
ATOM 1474 N N . SER A 1 179 ? 1.023 -0.941 1.415 1.00 94.56 179 SER A N 1
ATOM 1475 C CA . SER A 1 179 ? 2.244 -1.102 2.206 1.00 94.56 179 SER A CA 1
ATOM 1476 C C . SER A 1 179 ? 3.190 -2.111 1.561 1.00 94.56 179 SER A C 1
ATOM 1478 O O . SER A 1 179 ? 4.369 -1.809 1.408 1.00 94.56 179 SER A O 1
ATOM 1480 N N . GLY A 1 180 ? 2.677 -3.272 1.142 1.00 92.44 180 GLY A N 1
ATOM 1481 C CA . GLY A 1 180 ? 3.476 -4.297 0.477 1.00 92.44 180 GLY A CA 1
ATOM 1482 C C . GLY A 1 180 ? 4.002 -3.827 -0.878 1.00 92.44 180 GLY A C 1
ATOM 1483 O O . GLY A 1 180 ? 5.182 -4.009 -1.174 1.00 92.44 180 GLY A O 1
ATOM 1484 N N . ALA A 1 181 ? 3.168 -3.163 -1.684 1.00 91.62 181 ALA A N 1
ATOM 1485 C CA . ALA A 1 181 ? 3.590 -2.640 -2.982 1.00 91.62 181 ALA A CA 1
ATOM 1486 C C . ALA A 1 181 ? 4.713 -1.591 -2.857 1.00 91.62 181 ALA A C 1
ATOM 1488 O O . ALA A 1 181 ? 5.697 -1.646 -3.599 1.00 91.62 181 ALA A O 1
ATOM 1489 N N . LEU A 1 182 ? 4.602 -0.669 -1.892 1.00 91.94 182 LEU A N 1
ATOM 1490 C CA . LEU A 1 182 ? 5.625 0.344 -1.620 1.00 91.94 182 LEU A CA 1
ATOM 1491 C C . LEU A 1 182 ? 6.898 -0.260 -1.028 1.00 91.94 182 LEU A C 1
ATOM 1493 O O . LEU A 1 182 ? 7.989 0.116 -1.450 1.00 91.94 182 LEU A O 1
ATOM 1497 N N . GLU A 1 183 ? 6.773 -1.188 -0.078 1.00 88.38 183 GLU A N 1
ATOM 1498 C CA . GLU A 1 183 ? 7.912 -1.902 0.502 1.00 88.38 183 GLU A CA 1
ATOM 1499 C C . GLU A 1 183 ? 8.719 -2.596 -0.591 1.00 88.38 183 GLU A C 1
ATOM 1501 O O . GLU A 1 183 ? 9.925 -2.386 -0.697 1.00 88.38 183 GLU A O 1
ATOM 1506 N N . ASN A 1 184 ? 8.048 -3.352 -1.458 1.00 86.00 184 ASN A N 1
ATOM 1507 C CA . ASN A 1 184 ? 8.705 -4.030 -2.561 1.00 86.00 184 ASN A CA 1
ATOM 1508 C C . ASN A 1 184 ? 9.387 -3.048 -3.527 1.00 86.00 184 ASN A C 1
ATOM 1510 O O . ASN A 1 184 ? 10.530 -3.266 -3.928 1.00 86.00 184 ASN A O 1
ATOM 1514 N N . TYR A 1 185 ? 8.723 -1.942 -3.873 1.00 87.56 185 TYR A N 1
ATOM 1515 C CA . TYR A 1 185 ? 9.329 -0.942 -4.746 1.00 87.56 185 TYR A CA 1
ATOM 1516 C C . TYR A 1 185 ? 10.578 -0.306 -4.119 1.00 87.56 185 TYR A C 1
ATOM 1518 O O . TYR A 1 185 ? 11.614 -0.223 -4.775 1.00 87.56 185 TYR A O 1
ATOM 1526 N N . PHE A 1 186 ? 10.511 0.135 -2.860 1.00 85.69 186 PHE A N 1
ATOM 1527 C CA . PHE A 1 186 ? 11.618 0.852 -2.223 1.00 85.69 186 PHE A CA 1
ATOM 1528 C C . PHE A 1 186 ? 12.761 -0.055 -1.769 1.00 85.69 186 PHE A C 1
ATOM 1530 O O . PHE A 1 186 ? 13.915 0.358 -1.873 1.00 85.69 186 PHE A O 1
ATOM 1537 N N . ASN A 1 187 ? 12.457 -1.259 -1.284 1.00 82.06 187 ASN A N 1
ATOM 1538 C CA . ASN A 1 187 ? 13.448 -2.138 -0.6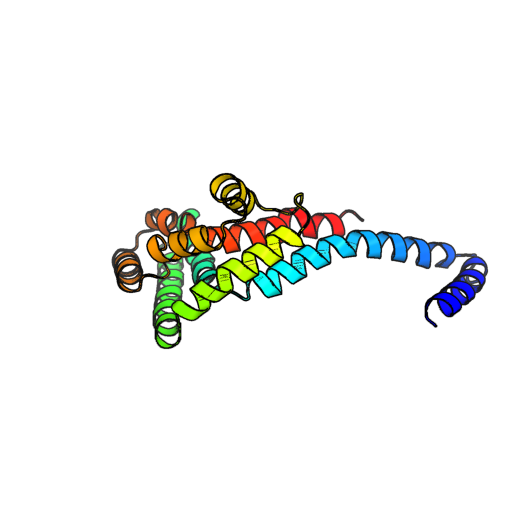67 1.00 82.06 187 ASN A CA 1
ATOM 1539 C C . ASN A 1 187 ? 14.011 -3.186 -1.631 1.00 82.06 187 ASN A C 1
ATOM 1541 O O . ASN A 1 187 ? 15.136 -3.637 -1.420 1.00 82.06 187 ASN A O 1
ATOM 1545 N N . ASN A 1 188 ? 13.281 -3.532 -2.697 1.00 80.94 188 ASN A N 1
ATOM 1546 C CA . ASN A 1 188 ? 13.726 -4.527 -3.672 1.00 80.94 188 ASN A CA 1
ATOM 1547 C C . ASN A 1 188 ? 14.020 -3.853 -5.015 1.00 80.94 188 ASN A C 1
ATOM 1549 O O . ASN A 1 188 ? 15.181 -3.626 -5.351 1.00 80.94 188 ASN A O 1
ATOM 1553 N N . ALA A 1 189 ? 12.979 -3.435 -5.741 1.00 81.00 189 ALA A N 1
ATOM 1554 C CA . ALA A 1 189 ? 13.113 -2.992 -7.129 1.00 81.00 189 ALA A CA 1
ATOM 1555 C C . ALA A 1 189 ? 14.024 -1.759 -7.282 1.00 81.00 189 ALA A C 1
ATOM 1557 O O . ALA A 1 189 ? 14.932 -1.741 -8.107 1.00 81.00 189 ALA A O 1
ATOM 1558 N N . ARG A 1 190 ? 13.850 -0.722 -6.452 1.00 77.94 190 ARG A N 1
ATOM 1559 C CA . ARG A 1 190 ? 14.679 0.494 -6.519 1.00 77.94 190 ARG A CA 1
ATOM 1560 C C . ARG A 1 190 ? 16.149 0.229 -6.185 1.00 77.94 190 ARG A C 1
ATOM 1562 O O . ARG A 1 190 ? 17.015 0.897 -6.746 1.00 77.94 190 ARG A O 1
ATOM 1569 N N . ASN A 1 191 ? 16.438 -0.702 -5.278 1.00 76.94 191 ASN A N 1
ATOM 1570 C CA . ASN A 1 191 ? 17.808 -0.969 -4.838 1.00 76.94 191 ASN A CA 1
ATOM 1571 C C . ASN A 1 191 ? 18.653 -1.632 -5.933 1.00 76.94 191 ASN A C 1
ATOM 1573 O O . ASN A 1 191 ? 19.866 -1.435 -5.966 1.00 76.94 191 ASN A O 1
ATOM 1577 N N . GLU A 1 192 ? 18.028 -2.327 -6.882 1.00 72.06 192 GLU A N 1
ATOM 1578 C CA . GLU A 1 192 ? 18.723 -2.853 -8.061 1.00 72.06 192 GLU A CA 1
ATOM 1579 C C . GLU A 1 192 ? 19.289 -1.743 -8.958 1.00 72.06 192 GLU A C 1
ATOM 1581 O O . GLU A 1 192 ? 20.322 -1.948 -9.587 1.00 72.06 192 GLU A O 1
ATOM 1586 N N . LEU A 1 193 ? 18.690 -0.544 -8.944 1.00 65.88 193 LEU A N 1
ATOM 1587 C CA . LEU A 1 193 ? 19.206 0.635 -9.655 1.00 65.88 193 LEU A CA 1
ATOM 1588 C C . LEU A 1 193 ? 20.336 1.359 -8.911 1.00 65.88 193 LEU A C 1
ATOM 1590 O O . LEU A 1 193 ? 21.022 2.185 -9.501 1.00 65.88 193 LEU A O 1
ATOM 1594 N N . ALA A 1 194 ? 20.490 1.123 -7.605 1.00 59.75 194 ALA A N 1
ATOM 1595 C CA . ALA A 1 194 ? 21.512 1.778 -6.785 1.00 59.75 194 ALA A CA 1
ATOM 1596 C C . ALA A 1 194 ? 22.842 1.003 -6.758 1.00 59.75 194 ALA A C 1
ATOM 1598 O O . ALA A 1 194 ? 23.868 1.568 -6.388 1.00 59.75 194 ALA A O 1
ATOM 1599 N N . ASN A 1 195 ? 22.820 -0.276 -7.147 1.00 52.53 195 ASN A N 1
ATOM 1600 C CA . ASN A 1 195 ? 23.972 -1.184 -7.136 1.00 52.53 195 ASN A CA 1
ATOM 1601 C C . ASN A 1 195 ? 24.648 -1.335 -8.517 1.00 52.53 195 ASN A C 1
ATOM 1603 O O . ASN A 1 195 ? 25.417 -2.277 -8.727 1.00 52.53 195 ASN A O 1
ATOM 1607 N N . THR A 1 196 ? 24.349 -0.436 -9.456 1.00 49.06 196 THR A N 1
ATOM 1608 C CA . THR A 1 196 ? 24.875 -0.397 -10.835 1.00 49.06 196 THR A CA 1
ATOM 1609 C C . THR A 1 196 ? 25.737 0.826 -11.062 1.00 49.06 196 THR A C 1
ATOM 1611 O O . THR A 1 196 ? 26.801 0.666 -11.700 1.00 49.06 196 THR A O 1
#